Protein AF-A0A9K3Q728-F1 (afdb_monomer)

Sequence (180 aa):
MMTKEEELERLQQELVKANEGDLGQHVKSPKRIFPCGGTIAAVVDDREDVWANADDNSDSTIKGEPPENLLLVRPYHWQPFAGFADINNAAGTDLSESKQGNNSNSNNTNNNTNNTNNKDPYNEQDEQLLWTRDIVDQLHQQYYYHYNNQQCKTTTGGHGSSGNRNRRRTVPEICCRNCA

Solvent-accessible surface area (backbone atoms only — not comparable to full-atom values): 12261 Å² total; per-residue (Å²): 130,84,49,76,64,60,53,50,54,49,50,51,52,50,52,54,49,60,68,62,66,61,62,64,80,71,54,47,56,62,45,82,81,26,75,92,61,46,91,85,50,76,43,79,42,61,60,57,63,35,36,14,53,25,95,78,54,73,84,38,96,47,93,69,43,48,50,92,46,57,45,80,44,81,73,86,77,58,61,85,47,69,95,63,78,72,89,80,51,84,75,74,70,76,82,79,74,70,73,84,73,84,74,90,78,79,84,87,78,94,73,94,69,95,68,82,72,81,68,59,66,80,70,83,81,82,56,62,67,61,55,51,46,56,52,51,54,48,52,52,51,51,52,53,53,53,54,59,55,56,68,66,66,75,76,79,78,80,86,85,81,92,78,92,73,98,67,94,68,86,81,87,85,81,82,83,87,72,91,125

Structure (mmCIF, N/CA/C/O backbone):
data_AF-A0A9K3Q728-F1
#
_entry.id   AF-A0A9K3Q728-F1
#
loop_
_atom_site.group_PDB
_atom_site.id
_atom_site.type_symbol
_atom_site.label_atom_id
_atom_site.label_alt_id
_atom_site.label_comp_id
_atom_site.label_asym_id
_atom_site.label_entity_id
_atom_site.label_seq_id
_atom_site.pdbx_PDB_ins_code
_atom_site.Cartn_x
_atom_site.Cartn_y
_atom_site.Cartn_z
_atom_site.occupancy
_atom_site.B_iso_or_equiv
_atom_site.auth_seq_id
_atom_site.auth_comp_id
_atom_site.auth_asym_id
_atom_site.auth_atom_id
_atom_site.pdbx_PDB_model_num
ATOM 1 N N . MET A 1 1 ? -1.123 -46.668 -24.842 1.00 65.75 1 MET A N 1
ATOM 2 C CA . MET A 1 1 ? -0.716 -45.531 -25.689 1.00 65.75 1 MET A CA 1
ATOM 3 C C . MET A 1 1 ? -1.687 -44.431 -25.332 1.00 65.75 1 MET A C 1
ATOM 5 O O . MET A 1 1 ? -2.874 -44.661 -25.513 1.00 65.75 1 MET A O 1
ATOM 9 N N . MET A 1 2 ? -1.221 -43.366 -24.680 1.00 64.19 2 MET A N 1
ATOM 10 C CA . MET A 1 2 ? -2.098 -42.252 -24.312 1.00 64.19 2 MET A CA 1
ATOM 11 C C . MET A 1 2 ? -2.580 -41.589 -25.603 1.00 64.19 2 MET A C 1
ATOM 13 O O . MET A 1 2 ? -1.816 -41.480 -26.567 1.00 64.19 2 MET A O 1
ATOM 17 N N . THR A 1 3 ? -3.854 -41.235 -25.658 1.00 88.19 3 THR A N 1
ATOM 18 C CA . THR A 1 3 ? -4.404 -40.486 -26.785 1.00 88.19 3 THR A CA 1
ATOM 19 C C . THR A 1 3 ? -3.936 -39.033 -26.703 1.00 88.19 3 THR A C 1
ATOM 21 O O . THR A 1 3 ? -3.628 -38.519 -25.630 1.00 88.19 3 THR A O 1
ATOM 24 N N . LYS A 1 4 ? -3.873 -38.344 -27.847 1.00 83.75 4 LYS A N 1
ATOM 25 C CA . LYS A 1 4 ? -3.474 -36.926 -27.883 1.00 83.75 4 LYS A CA 1
ATOM 26 C C . LYS A 1 4 ? -4.421 -36.024 -27.081 1.00 83.75 4 LYS A C 1
ATOM 28 O O . LYS A 1 4 ? -4.013 -34.954 -26.648 1.00 83.75 4 LYS A O 1
ATOM 33 N N . GLU A 1 5 ? -5.667 -36.454 -26.895 1.00 84.44 5 GLU A N 1
ATOM 34 C CA . GLU A 1 5 ? -6.666 -35.756 -26.081 1.00 84.44 5 GLU A CA 1
ATOM 35 C C . GLU A 1 5 ? -6.362 -35.897 -24.584 1.00 84.44 5 GLU A C 1
ATOM 37 O O . GLU A 1 5 ? -6.379 -34.898 -23.874 1.00 84.44 5 GLU A O 1
ATOM 42 N N . GLU A 1 6 ? -5.954 -37.084 -24.124 1.00 86.56 6 GLU A N 1
ATOM 43 C CA . GLU A 1 6 ? -5.509 -37.303 -22.739 1.00 86.56 6 GLU A CA 1
ATOM 44 C C . GLU A 1 6 ? -4.201 -36.553 -22.417 1.00 86.56 6 GLU A C 1
ATOM 46 O O . GLU A 1 6 ? -4.035 -36.043 -21.309 1.00 86.56 6 GLU A O 1
ATOM 51 N N . GLU A 1 7 ? -3.274 -36.434 -23.379 1.00 85.81 7 GLU A N 1
ATOM 52 C CA . GLU A 1 7 ? -2.077 -35.591 -23.218 1.00 85.81 7 GLU A CA 1
ATOM 53 C C . GLU A 1 7 ? -2.433 -34.103 -23.124 1.00 85.81 7 GLU A C 1
ATOM 55 O O . GLU A 1 7 ? -1.866 -33.392 -22.296 1.00 85.81 7 GLU A O 1
ATOM 60 N N . LEU A 1 8 ? -3.386 -33.629 -23.932 1.00 82.19 8 LEU A N 1
ATOM 61 C CA . LEU A 1 8 ? -3.824 -32.235 -23.903 1.00 82.19 8 LEU A CA 1
ATOM 62 C C . LEU A 1 8 ? -4.548 -31.897 -22.595 1.00 82.19 8 LEU A C 1
ATOM 64 O O . LEU A 1 8 ? -4.282 -30.848 -22.013 1.00 82.19 8 LEU A O 1
ATOM 68 N N . GLU A 1 9 ? -5.412 -32.784 -22.105 1.00 82.56 9 GLU A N 1
ATOM 69 C CA . GLU A 1 9 ? -6.132 -32.595 -20.843 1.00 82.56 9 GLU A CA 1
ATOM 70 C C . GLU A 1 9 ? -5.176 -32.618 -19.642 1.00 82.56 9 GLU A C 1
ATOM 72 O O . GLU A 1 9 ? -5.290 -31.800 -18.727 1.00 82.56 9 GLU A O 1
ATOM 77 N N . ARG A 1 10 ? -4.154 -33.481 -19.678 1.00 79.75 10 ARG A N 1
ATOM 78 C CA . ARG A 1 10 ? -3.093 -33.493 -18.667 1.00 79.75 10 ARG A CA 1
ATOM 79 C C . ARG A 1 10 ? -2.251 -32.218 -18.700 1.00 79.75 10 ARG A C 1
ATOM 81 O O . ARG A 1 10 ? -1.964 -31.668 -17.641 1.00 79.75 10 ARG A O 1
ATOM 88 N N . LEU A 1 11 ? -1.883 -31.730 -19.885 1.00 77.75 11 LEU A N 1
ATOM 89 C CA . LEU A 1 11 ? -1.154 -30.467 -20.034 1.00 77.75 11 LEU A CA 1
ATOM 90 C C . LEU A 1 11 ? -2.000 -29.272 -19.580 1.00 77.75 11 LEU A C 1
ATOM 92 O O . LEU A 1 11 ? -1.474 -28.362 -18.947 1.00 77.75 11 LEU A O 1
ATOM 96 N N . GLN A 1 12 ? -3.310 -29.289 -19.836 1.00 72.06 12 GLN A N 1
ATOM 97 C CA . GLN A 1 12 ? -4.240 -28.282 -19.326 1.00 72.06 12 GLN A CA 1
ATOM 98 C C . GLN A 1 12 ? -4.343 -28.333 -17.794 1.00 72.06 12 GLN A C 1
ATOM 100 O O . GLN A 1 12 ? -4.301 -27.285 -17.155 1.00 72.06 12 GLN A O 1
ATOM 105 N N . GLN A 1 13 ? -4.399 -29.521 -17.185 1.00 67.81 13 GLN A N 1
ATOM 106 C CA . GLN A 1 13 ? -4.385 -29.670 -15.723 1.00 67.81 13 GLN A CA 1
ATOM 107 C C . GLN A 1 13 ? -3.039 -29.282 -15.090 1.00 67.81 13 GLN A C 1
ATOM 109 O O . GLN A 1 13 ? -3.028 -28.709 -14.001 1.00 67.81 13 GLN A O 1
ATOM 114 N N . GLU A 1 14 ? -1.910 -29.558 -15.748 1.00 64.94 14 GLU A N 1
ATOM 115 C CA . GLU A 1 14 ? -0.581 -29.119 -15.300 1.00 64.94 14 GLU A CA 1
ATOM 116 C C . GLU A 1 14 ? -0.413 -27.594 -15.431 1.00 64.94 14 GLU A C 1
ATOM 118 O O . GLU A 1 14 ? 0.133 -26.981 -14.519 1.00 64.94 14 GLU A O 1
ATOM 123 N N . LEU A 1 15 ? -0.957 -26.961 -16.479 1.00 57.25 15 LEU A N 1
ATOM 124 C CA . LEU A 1 15 ? -0.999 -25.497 -16.628 1.00 57.25 15 LEU A CA 1
ATOM 125 C C . LEU A 1 15 ? -1.873 -24.821 -15.562 1.00 57.25 15 LEU A C 1
ATOM 127 O O . LEU A 1 15 ? -1.471 -23.810 -14.992 1.00 57.25 15 LEU A O 1
ATOM 131 N N . VAL A 1 16 ? -3.042 -25.389 -15.251 1.00 55.22 16 VAL A N 1
ATOM 132 C CA . VAL A 1 16 ? -3.906 -24.886 -14.168 1.00 55.22 16 VAL A CA 1
ATOM 133 C C . VAL A 1 16 ? -3.206 -25.024 -12.812 1.00 55.22 16 VAL A C 1
ATOM 135 O O . VAL A 1 16 ? -3.177 -24.066 -12.047 1.00 55.22 16 VAL A O 1
ATOM 138 N N . LYS A 1 17 ? -2.550 -26.161 -12.541 1.00 46.81 17 LYS A N 1
ATOM 139 C CA . LYS A 1 17 ? -1.760 -26.356 -11.312 1.00 46.81 17 LYS A CA 1
ATOM 140 C C . LYS A 1 17 ? -0.528 -25.458 -11.218 1.00 46.81 17 LYS A C 1
ATOM 142 O O . LYS A 1 17 ? -0.181 -25.043 -10.119 1.00 46.81 17 LYS A O 1
ATOM 147 N N . ALA A 1 18 ? 0.140 -25.170 -12.334 1.00 46.91 18 ALA A N 1
ATOM 148 C CA . ALA A 1 18 ? 1.280 -24.256 -12.360 1.00 46.91 18 ALA A CA 1
ATOM 149 C C . ALA A 1 18 ? 0.851 -22.817 -12.027 1.00 46.91 18 ALA A C 1
ATOM 151 O O . ALA A 1 18 ? 1.566 -22.127 -11.309 1.00 46.91 18 ALA A O 1
ATOM 152 N N . ASN A 1 19 ? -0.349 -22.407 -12.451 1.00 46.41 19 ASN A N 1
ATOM 153 C CA . ASN A 1 19 ? -0.925 -21.107 -12.098 1.00 46.41 19 ASN A CA 1
ATOM 154 C C . ASN A 1 19 ? -1.410 -21.026 -10.635 1.00 46.41 19 ASN A C 1
ATOM 156 O O . ASN A 1 19 ? -1.504 -19.935 -10.084 1.00 46.41 19 ASN A O 1
ATOM 160 N N . GLU A 1 20 ? -1.690 -22.160 -9.986 1.00 46.31 20 GLU A N 1
ATOM 161 C CA . GLU A 1 20 ? -2.041 -22.227 -8.556 1.00 46.31 20 GLU A CA 1
ATOM 162 C C . GLU A 1 20 ? -0.813 -22.358 -7.629 1.00 46.31 20 GLU A C 1
ATOM 164 O O . GLU A 1 20 ? -0.941 -22.220 -6.413 1.00 46.31 20 GLU A O 1
ATOM 169 N N . GLY A 1 21 ? 0.376 -22.632 -8.180 1.00 39.62 21 GLY A N 1
ATOM 170 C CA . GLY A 1 21 ? 1.566 -23.022 -7.415 1.00 39.62 21 GLY A CA 1
ATOM 171 C C . GLY A 1 21 ? 2.378 -21.889 -6.781 1.00 39.62 21 GLY A C 1
ATOM 172 O O . GLY A 1 21 ? 3.188 -22.172 -5.902 1.00 39.62 21 GLY A O 1
ATOM 173 N N . ASP A 1 22 ? 2.168 -20.635 -7.188 1.00 45.00 22 ASP A N 1
ATOM 174 C CA . ASP A 1 22 ? 3.033 -19.510 -6.781 1.00 45.00 22 ASP A CA 1
ATOM 175 C C . ASP A 1 22 ? 2.296 -18.398 -6.012 1.00 45.00 22 ASP A C 1
ATOM 177 O O . ASP A 1 22 ? 2.892 -17.589 -5.306 1.00 45.00 22 ASP A O 1
ATOM 181 N N . LEU A 1 23 ? 0.962 -18.411 -6.040 1.00 45.84 23 LEU A N 1
ATOM 182 C CA . LEU A 1 23 ? 0.115 -17.420 -5.365 1.00 45.84 23 LEU A CA 1
ATOM 183 C C . LEU A 1 23 ? 0.041 -17.588 -3.829 1.00 45.84 23 LEU A C 1
ATOM 185 O O . LEU A 1 23 ? -0.749 -16.908 -3.177 1.00 45.84 23 LEU A O 1
ATOM 189 N N . GLY A 1 24 ? 0.833 -18.494 -3.238 1.00 46.34 24 GLY A N 1
ATOM 190 C CA . GLY A 1 24 ? 0.663 -18.932 -1.845 1.00 46.34 24 GLY A CA 1
ATOM 191 C C . GLY A 1 24 ? 1.929 -19.147 -1.006 1.00 46.34 24 GLY A C 1
ATOM 192 O O . GLY A 1 24 ? 1.801 -19.384 0.192 1.00 46.34 24 GLY A O 1
ATOM 193 N N . GLN A 1 25 ? 3.149 -19.072 -1.562 1.00 54.44 25 GLN A N 1
ATOM 194 C CA . GLN A 1 25 ? 4.371 -19.262 -0.750 1.00 54.44 25 GLN A CA 1
ATOM 195 C C . GLN A 1 25 ? 4.844 -17.988 -0.038 1.00 54.44 25 GLN A C 1
ATOM 197 O O . GLN A 1 25 ? 5.423 -18.071 1.048 1.00 54.44 25 GLN A O 1
ATOM 202 N N . HIS A 1 26 ? 4.582 -16.811 -0.610 1.00 67.00 26 HIS A N 1
ATOM 203 C CA . HIS A 1 26 ? 5.070 -15.526 -0.100 1.00 67.00 26 HIS A CA 1
ATOM 204 C C . HIS A 1 26 ? 3.923 -14.577 0.228 1.00 67.00 26 HIS A C 1
ATOM 206 O O . HIS A 1 26 ? 3.824 -13.472 -0.299 1.00 67.00 26 HIS A O 1
ATOM 212 N N . VAL A 1 27 ? 3.049 -15.030 1.121 1.00 81.88 27 VAL A N 1
ATOM 213 C CA . VAL A 1 27 ? 1.884 -14.261 1.539 1.00 81.88 27 VAL A CA 1
ATOM 214 C C . VAL A 1 27 ? 2.198 -13.431 2.785 1.00 81.88 27 VAL A C 1
ATOM 216 O O . VAL A 1 27 ? 2.784 -13.913 3.758 1.00 81.88 27 VAL A O 1
ATOM 219 N N . LYS A 1 28 ? 1.816 -12.158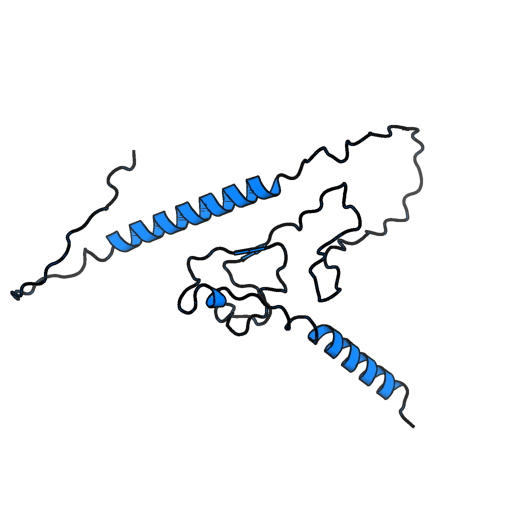 2.750 1.00 86.88 28 LYS A N 1
ATOM 220 C CA . LYS A 1 28 ? 1.885 -11.198 3.848 1.00 86.88 28 LYS A CA 1
ATOM 221 C C . LYS A 1 28 ? 0.552 -11.207 4.596 1.00 86.88 28 LYS A C 1
ATOM 223 O O . LYS A 1 28 ? -0.513 -11.307 3.999 1.00 86.88 28 LYS A O 1
ATOM 228 N N . SER A 1 29 ? 0.615 -11.076 5.919 1.00 87.44 29 SER A N 1
ATOM 229 C CA . SER A 1 29 ? -0.570 -10.998 6.776 1.00 87.44 29 SER A CA 1
ATOM 230 C C . SER A 1 29 ? -0.420 -9.892 7.822 1.00 87.44 29 SER A C 1
ATOM 232 O O . SER A 1 29 ? 0.610 -9.841 8.514 1.00 87.44 29 SER A O 1
ATOM 234 N N . PRO A 1 30 ? -1.457 -9.057 8.043 1.00 87.12 30 PRO A N 1
ATOM 235 C CA . PRO A 1 30 ? -1.469 -8.103 9.146 1.00 87.12 30 PRO A CA 1
ATOM 236 C C . PRO A 1 30 ? -1.372 -8.782 10.518 1.00 87.12 30 PRO A C 1
ATOM 238 O O . PRO A 1 30 ? -0.799 -8.203 11.444 1.00 87.12 30 PRO A O 1
ATOM 241 N N . LYS A 1 31 ? -1.868 -10.020 10.673 1.00 86.31 31 LYS A N 1
ATOM 242 C CA . LYS A 1 31 ? -1.831 -10.753 11.951 1.00 86.31 31 LYS A CA 1
ATOM 243 C C . LYS A 1 31 ? -0.419 -11.116 12.380 1.00 86.31 31 LYS A C 1
ATOM 245 O O . LYS A 1 31 ? -0.189 -11.346 13.567 1.00 86.31 31 LYS A O 1
ATOM 250 N N . ARG A 1 32 ? 0.552 -11.105 11.459 1.00 88.06 32 ARG A N 1
ATOM 251 C CA . ARG A 1 32 ? 1.964 -11.274 11.816 1.00 88.06 32 ARG A CA 1
ATOM 252 C C . ARG A 1 32 ? 2.454 -10.175 12.764 1.00 88.06 32 ARG A C 1
ATOM 254 O O . ARG A 1 32 ? 3.300 -10.453 13.611 1.00 88.06 32 ARG A O 1
ATOM 261 N N . ILE A 1 33 ? 1.917 -8.960 12.630 1.00 88.75 33 ILE A N 1
ATOM 262 C CA . ILE A 1 33 ? 2.236 -7.793 13.468 1.00 88.75 33 ILE A CA 1
ATOM 263 C C . ILE A 1 33 ? 1.137 -7.561 14.516 1.00 88.75 33 ILE A C 1
ATOM 265 O O . ILE A 1 33 ? 1.431 -7.231 15.664 1.00 88.75 33 ILE A O 1
ATOM 269 N N . PHE A 1 34 ? -0.126 -7.789 14.145 1.00 88.88 34 PHE A N 1
ATOM 270 C CA . PHE A 1 34 ? -1.308 -7.556 14.974 1.00 88.88 34 PHE A CA 1
ATOM 271 C C . PHE A 1 34 ? -2.142 -8.840 15.164 1.00 88.88 34 PHE A C 1
ATOM 273 O O . PHE A 1 34 ? -3.249 -8.929 14.629 1.00 88.88 34 PHE A O 1
ATOM 280 N N . PRO A 1 35 ? -1.683 -9.830 15.958 1.00 85.56 35 PRO A N 1
ATOM 281 C CA . PRO A 1 35 ? -2.312 -11.158 16.035 1.00 85.56 35 PRO A CA 1
ATOM 282 C C . PRO A 1 35 ? -3.797 -11.154 16.418 1.00 85.56 35 PRO A C 1
ATOM 284 O O . PRO A 1 35 ? -4.576 -11.966 15.932 1.00 85.56 35 PRO A O 1
ATOM 287 N N . CYS A 1 36 ? -4.205 -10.216 17.272 1.00 82.88 36 CYS A N 1
ATOM 288 C CA . CYS A 1 36 ? -5.591 -10.074 17.734 1.00 82.88 36 CYS A CA 1
ATOM 289 C C . CYS A 1 36 ? -6.273 -8.811 17.184 1.00 82.88 36 CYS A C 1
ATOM 291 O O . CYS A 1 36 ? -7.352 -8.451 17.643 1.00 82.88 36 CYS A O 1
ATOM 293 N N . GLY A 1 37 ? -5.624 -8.105 16.257 1.00 79.38 37 GLY A N 1
ATOM 294 C CA . GLY A 1 37 ? -6.065 -6.812 15.743 1.00 79.38 37 GLY A CA 1
ATOM 295 C C . GLY A 1 37 ? -5.943 -6.746 14.226 1.00 79.38 37 GLY A C 1
ATOM 296 O O . GLY A 1 37 ? -6.127 -7.755 13.545 1.00 79.38 37 GLY A O 1
ATOM 297 N N . GLY A 1 38 ? -5.642 -5.551 13.721 1.00 78.44 38 GLY A N 1
ATOM 298 C CA . GLY A 1 38 ? -5.460 -5.279 12.291 1.00 78.44 38 GLY A CA 1
ATOM 299 C C . GLY A 1 38 ? -6.507 -4.335 11.703 1.00 78.44 38 GLY A C 1
ATOM 300 O O . GLY A 1 38 ? -6.204 -3.639 10.747 1.00 78.44 38 GLY A O 1
ATOM 301 N N . THR A 1 39 ? -7.674 -4.199 12.339 1.00 80.31 39 THR A N 1
ATOM 302 C CA . THR A 1 39 ? -8.786 -3.354 11.858 1.00 80.31 39 THR A CA 1
ATOM 303 C C . THR A 1 39 ? -8.443 -1.863 11.764 1.00 80.31 39 THR A C 1
ATOM 305 O O . THR A 1 39 ? -9.088 -1.124 11.035 1.00 80.31 39 THR A O 1
ATOM 308 N N . ILE A 1 40 ? -7.433 -1.406 12.512 1.00 87.50 40 ILE A N 1
ATOM 309 C CA . ILE A 1 40 ? -6.960 -0.009 12.491 1.00 87.50 40 ILE A CA 1
ATOM 310 C C . ILE A 1 40 ? -5.669 0.171 11.687 1.00 87.50 40 ILE A C 1
ATOM 312 O O . ILE A 1 40 ? -5.167 1.286 11.575 1.00 87.50 40 ILE A O 1
ATOM 316 N N . ALA A 1 41 ? -5.077 -0.925 11.214 1.00 91.00 41 ALA A N 1
ATOM 317 C CA . ALA A 1 41 ? -3.878 -0.860 10.398 1.00 91.00 41 ALA A CA 1
ATOM 318 C C . ALA A 1 41 ? -4.294 -0.510 8.973 1.00 91.00 41 ALA A C 1
ATOM 320 O O . ALA A 1 41 ? -5.254 -1.086 8.480 1.00 91.00 41 ALA A O 1
ATOM 321 N N . ALA A 1 42 ? -3.557 0.387 8.326 1.00 93.50 42 ALA A N 1
ATOM 322 C CA . ALA A 1 42 ? -3.601 0.575 6.884 1.00 93.50 42 ALA A CA 1
ATOM 323 C C . ALA A 1 42 ? -2.317 -0.014 6.294 1.00 93.50 42 ALA A C 1
ATOM 325 O O . ALA A 1 42 ? -1.230 0.188 6.843 1.00 93.50 42 ALA A O 1
ATOM 326 N N . VAL A 1 43 ? -2.448 -0.754 5.202 1.00 93.69 43 VAL A N 1
ATOM 327 C CA . VAL A 1 43 ? -1.340 -1.358 4.464 1.00 93.69 43 VAL A CA 1
ATOM 328 C C . VAL A 1 43 ? -1.176 -0.591 3.161 1.00 93.69 43 VAL A C 1
ATOM 330 O O . VAL A 1 43 ? -2.161 -0.298 2.500 1.00 93.69 43 VAL A O 1
ATOM 333 N N . VAL A 1 44 ? 0.057 -0.257 2.790 1.00 96.88 44 VAL A N 1
ATOM 334 C CA . VAL A 1 44 ? 0.374 0.376 1.505 1.00 96.88 44 VAL A CA 1
ATOM 335 C C . VAL A 1 44 ? 1.373 -0.527 0.803 1.00 96.88 44 VAL A C 1
ATOM 337 O O . VAL A 1 44 ? 2.462 -0.750 1.330 1.00 96.88 44 VAL A O 1
ATOM 340 N N . ASP A 1 45 ? 0.989 -1.076 -0.341 1.00 95.31 45 ASP A N 1
ATOM 341 C CA . ASP A 1 45 ? 1.788 -2.053 -1.084 1.00 95.31 45 ASP A CA 1
ATOM 342 C C . ASP A 1 45 ? 1.429 -1.959 -2.570 1.00 95.31 45 ASP A C 1
ATOM 344 O O . ASP A 1 45 ? 0.312 -1.572 -2.912 1.00 95.31 45 ASP A O 1
ATOM 34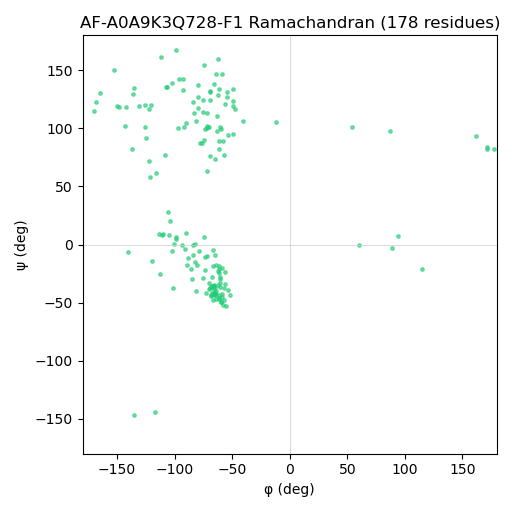8 N N . ASP A 1 46 ? 2.366 -2.262 -3.458 1.00 93.06 46 ASP A N 1
ATOM 349 C CA . ASP A 1 46 ? 2.155 -2.236 -4.908 1.00 93.06 46 ASP A CA 1
ATOM 350 C C . ASP A 1 46 ? 1.691 -3.585 -5.471 1.00 93.06 46 ASP A C 1
ATOM 352 O O . ASP A 1 46 ? 1.363 -3.698 -6.654 1.00 93.06 46 ASP A O 1
ATOM 356 N N . ARG A 1 47 ? 1.625 -4.603 -4.608 1.00 89.31 47 ARG A N 1
ATOM 357 C CA . ARG A 1 47 ? 1.251 -5.971 -4.950 1.00 89.31 47 ARG A CA 1
ATOM 358 C C . ARG A 1 47 ? 0.027 -6.431 -4.177 1.00 89.31 47 ARG A C 1
ATOM 360 O O . ARG A 1 47 ? 0.043 -6.512 -2.955 1.00 89.31 47 ARG A O 1
ATOM 367 N N . GLU A 1 48 ? -1.026 -6.781 -4.900 1.00 87.81 48 GLU A N 1
ATOM 368 C CA . GLU A 1 48 ? -2.270 -7.308 -4.329 1.00 87.81 48 GLU A CA 1
ATOM 369 C C . GLU A 1 48 ? -2.173 -8.806 -4.005 1.00 87.81 48 GLU A C 1
ATOM 371 O O . GLU A 1 48 ? -2.624 -9.266 -2.954 1.00 87.81 48 GLU A O 1
ATOM 376 N N . ASP A 1 49 ? -1.518 -9.560 -4.888 1.00 84.12 49 ASP A N 1
ATOM 377 C CA . ASP A 1 49 ? -1.379 -11.018 -4.848 1.00 84.12 49 ASP A CA 1
ATOM 378 C C . ASP A 1 49 ? -0.740 -11.520 -3.546 1.00 84.12 49 ASP A C 1
ATOM 380 O O . ASP A 1 49 ? -1.169 -12.527 -2.980 1.00 84.12 49 ASP A O 1
ATOM 384 N N . VAL A 1 50 ? 0.235 -10.774 -3.022 1.00 86.31 50 VAL A N 1
ATOM 385 C CA . VAL A 1 50 ? 0.917 -11.106 -1.764 1.00 86.31 50 VAL A CA 1
ATOM 386 C C . VAL A 1 50 ? 0.060 -10.856 -0.523 1.00 86.31 50 VAL A C 1
ATOM 388 O O . VAL A 1 50 ? 0.457 -11.285 0.552 1.00 86.31 50 VAL A O 1
ATOM 391 N N . TRP A 1 51 ? -1.093 -10.191 -0.627 1.00 87.06 51 TRP A N 1
ATOM 392 C CA . TRP A 1 51 ? -2.011 -9.955 0.499 1.00 87.06 51 TRP A CA 1
ATOM 393 C C . TRP A 1 51 ? -3.343 -10.704 0.358 1.00 87.06 51 TRP A C 1
ATOM 395 O O . TRP A 1 51 ? -3.974 -11.017 1.364 1.00 87.06 51 TRP A O 1
ATOM 405 N N . ALA A 1 52 ? -3.760 -11.025 -0.868 1.00 84.50 52 ALA A N 1
ATOM 406 C CA . ALA A 1 52 ? -5.041 -11.660 -1.176 1.00 84.50 52 ALA A CA 1
ATOM 407 C C . ALA A 1 52 ? -5.229 -13.064 -0.578 1.00 84.50 52 ALA A C 1
ATOM 409 O O . ALA A 1 52 ? -6.330 -13.432 -0.167 1.00 84.50 52 ALA A O 1
ATOM 410 N N . ASN A 1 53 ? -4.154 -13.849 -0.500 1.00 76.12 53 ASN A N 1
ATOM 411 C CA . ASN A 1 53 ? -4.236 -15.278 -0.186 1.00 76.12 53 ASN A CA 1
ATOM 412 C C . ASN A 1 53 ? -3.820 -15.632 1.246 1.00 76.12 53 ASN A C 1
ATOM 414 O O . ASN A 1 53 ? -3.450 -16.777 1.502 1.00 76.12 53 ASN A O 1
ATOM 418 N N . ALA A 1 54 ? -3.820 -14.674 2.181 1.00 76.88 54 ALA A N 1
ATOM 419 C CA . ALA A 1 54 ? -3.414 -14.984 3.551 1.00 76.88 54 ALA A CA 1
ATOM 420 C C . ALA A 1 54 ? -4.468 -15.878 4.211 1.00 76.88 54 ALA A C 1
ATOM 422 O O . ALA A 1 54 ? -5.656 -15.565 4.166 1.00 76.88 54 ALA A O 1
ATOM 423 N N . ASP A 1 55 ? -4.043 -16.980 4.838 1.00 74.56 55 ASP A N 1
ATOM 424 C CA . ASP A 1 55 ? -4.949 -17.952 5.481 1.00 74.56 55 ASP A CA 1
ATOM 425 C C . ASP A 1 55 ? -5.865 -17.310 6.540 1.00 74.56 55 ASP A C 1
ATOM 427 O O . ASP A 1 55 ? -6.924 -17.834 6.883 1.00 74.56 55 ASP A O 1
ATOM 431 N N . ASP A 1 56 ? -5.438 -16.174 7.083 1.00 72.31 56 ASP A N 1
ATOM 432 C CA . ASP A 1 56 ? -6.108 -15.399 8.116 1.00 72.31 56 ASP A CA 1
ATOM 433 C C . ASP A 1 56 ? -6.786 -14.126 7.592 1.00 72.31 56 ASP A C 1
ATOM 435 O O . ASP A 1 56 ? -7.318 -13.348 8.399 1.00 72.31 56 ASP A O 1
ATOM 439 N N . ASN A 1 57 ? -6.836 -13.951 6.267 1.00 68.44 57 ASN A N 1
ATOM 440 C CA . ASN A 1 57 ? -7.641 -12.945 5.582 1.00 68.44 57 ASN A CA 1
ATOM 441 C C . ASN A 1 57 ? -9.128 -13.334 5.658 1.00 68.44 57 ASN A C 1
ATOM 443 O O . ASN A 1 57 ? -9.784 -13.688 4.688 1.00 68.44 57 ASN A O 1
ATOM 447 N N . SER A 1 58 ? -9.626 -13.367 6.890 1.00 55.81 58 SER A N 1
ATOM 448 C CA . SER A 1 58 ? -10.953 -13.848 7.280 1.00 55.81 58 SER A CA 1
ATOM 449 C C . SER A 1 58 ? -12.047 -12.789 7.129 1.00 55.81 58 SER A C 1
ATOM 451 O O . SER A 1 58 ? -13.224 -13.123 7.249 1.00 55.81 58 SER A O 1
ATOM 453 N N . ASP A 1 59 ? -11.659 -11.538 6.860 1.00 55.94 59 ASP A N 1
ATOM 454 C CA . ASP A 1 59 ? -12.578 -10.421 6.626 1.00 55.94 59 ASP A CA 1
ATOM 455 C C . ASP A 1 59 ? -13.034 -10.336 5.156 1.00 55.94 59 ASP A C 1
ATOM 457 O O . ASP A 1 59 ? -14.108 -9.794 4.890 1.00 55.94 59 ASP A O 1
ATOM 461 N N . SER A 1 60 ? -12.300 -10.918 4.194 1.00 54.47 60 SER A N 1
ATOM 462 C CA . SER A 1 60 ? -12.777 -10.995 2.812 1.00 54.47 60 SER A CA 1
ATOM 463 C C . SER A 1 60 ? -13.787 -12.140 2.670 1.00 54.47 60 SER A C 1
ATOM 465 O O . SER A 1 60 ? -13.505 -13.322 2.852 1.00 54.47 60 SER A O 1
ATOM 467 N N . THR A 1 61 ? -15.026 -11.791 2.319 1.00 54.53 61 THR A N 1
ATOM 468 C CA . THR A 1 61 ? -16.095 -12.766 2.019 1.00 54.53 61 THR A CA 1
ATOM 469 C C . THR A 1 61 ? -15.817 -13.588 0.751 1.00 54.53 61 THR A C 1
ATOM 471 O O . THR A 1 61 ? -16.571 -14.512 0.437 1.00 54.53 61 THR A O 1
ATOM 474 N N . ILE A 1 62 ? -14.735 -13.278 0.031 1.00 63.00 62 ILE A N 1
ATOM 475 C CA . ILE A 1 62 ? -14.347 -13.855 -1.252 1.00 63.00 62 ILE A CA 1
ATOM 476 C C . ILE A 1 62 ? -12.876 -14.278 -1.165 1.00 63.00 62 ILE A C 1
ATOM 478 O O . ILE A 1 62 ? -11.985 -13.461 -0.947 1.00 63.00 62 ILE A O 1
ATOM 482 N N . LYS A 1 63 ? -12.622 -15.578 -1.342 1.00 68.38 63 LYS A N 1
ATOM 483 C CA . LYS A 1 63 ? -11.266 -16.137 -1.393 1.00 68.38 63 LYS A CA 1
ATOM 484 C C . LYS A 1 63 ? -10.506 -15.537 -2.581 1.00 68.38 63 LYS A C 1
ATOM 486 O O . LYS A 1 63 ? -10.996 -15.630 -3.703 1.00 68.38 63 LYS A O 1
ATOM 491 N N . GLY A 1 64 ? -9.307 -15.012 -2.333 1.00 72.25 64 GLY A N 1
ATOM 492 C CA . GLY A 1 64 ? -8.460 -14.400 -3.361 1.00 72.25 64 GLY A CA 1
ATOM 493 C C . GLY A 1 64 ? -8.615 -12.884 -3.503 1.00 72.25 64 GLY A C 1
ATOM 494 O O . GLY A 1 64 ? -8.011 -12.325 -4.409 1.00 72.25 64 GLY A O 1
ATOM 495 N N . GLU A 1 65 ? -9.371 -12.223 -2.621 1.00 78.44 65 GLU A N 1
ATOM 496 C CA . GLU A 1 65 ? -9.405 -10.757 -2.517 1.00 78.44 65 GLU A CA 1
ATOM 497 C C . GLU A 1 65 ? -8.447 -10.261 -1.414 1.00 78.44 65 GLU A C 1
ATOM 499 O O . GLU A 1 65 ? -8.359 -10.895 -0.352 1.00 78.44 65 GLU A O 1
ATOM 504 N N . PRO A 1 66 ? -7.751 -9.125 -1.610 1.00 83.31 66 PRO A N 1
ATOM 505 C CA . PRO A 1 66 ? -6.923 -8.484 -0.589 1.00 83.31 66 PRO A CA 1
ATOM 506 C C . PRO A 1 66 ? -7.756 -8.033 0.620 1.00 83.31 66 PRO A C 1
ATOM 508 O O . PRO A 1 66 ? -8.975 -7.876 0.528 1.00 83.31 66 PRO A O 1
ATOM 511 N N . PRO A 1 67 ? -7.122 -7.810 1.784 1.00 85.50 67 PRO A N 1
ATOM 512 C CA . PRO A 1 67 ? -7.824 -7.255 2.931 1.00 85.50 67 PRO A CA 1
ATOM 513 C C . PRO A 1 67 ? -8.308 -5.827 2.626 1.00 85.50 67 PRO A C 1
ATOM 515 O O . PRO A 1 67 ? -7.616 -5.058 1.959 1.00 85.50 67 PRO A O 1
ATOM 518 N N . GLU A 1 68 ? -9.460 -5.431 3.180 1.00 86.25 68 GLU A N 1
ATOM 519 C CA . GLU A 1 68 ? -10.066 -4.101 2.949 1.00 86.25 68 GLU A CA 1
ATOM 520 C C . GLU A 1 68 ? -9.159 -2.927 3.350 1.00 86.25 68 GLU A C 1
ATOM 522 O O . GLU A 1 68 ? -9.352 -1.793 2.915 1.00 86.25 68 GLU A O 1
ATOM 527 N N . ASN A 1 69 ? -8.172 -3.186 4.205 1.00 89.88 69 ASN A N 1
ATOM 528 C CA . ASN A 1 69 ? -7.222 -2.190 4.668 1.00 89.88 69 ASN A CA 1
ATOM 529 C C . ASN A 1 69 ? -5.958 -2.073 3.798 1.00 89.88 69 ASN A C 1
ATOM 531 O O . ASN A 1 69 ? -5.019 -1.382 4.206 1.00 89.88 69 ASN A O 1
ATOM 535 N N . LEU A 1 70 ? -5.922 -2.717 2.625 1.00 92.25 70 LEU A N 1
ATOM 536 C CA . LEU A 1 70 ? -4.879 -2.530 1.621 1.00 92.25 70 LEU A CA 1
ATOM 537 C C . LEU A 1 70 ? -5.176 -1.317 0.728 1.00 92.25 70 LEU A C 1
ATOM 539 O O . LEU A 1 70 ? -6.178 -1.260 0.022 1.00 92.25 70 LEU A O 1
ATOM 543 N N . LEU A 1 71 ? -4.241 -0.374 0.703 1.00 95.19 71 LEU A N 1
ATOM 544 C CA . LEU A 1 71 ? -4.142 0.686 -0.287 1.00 95.19 71 LEU A CA 1
ATOM 545 C C . LEU A 1 71 ? -3.131 0.263 -1.357 1.00 95.19 71 LEU A C 1
ATOM 547 O O . LEU A 1 71 ? -1.919 0.376 -1.154 1.00 95.19 71 LEU A O 1
ATOM 551 N N . LEU A 1 72 ? -3.641 -0.210 -2.495 1.00 94.31 72 LEU A N 1
ATOM 552 C CA . LEU A 1 72 ? -2.816 -0.581 -3.641 1.00 94.31 72 LEU A CA 1
ATOM 553 C C . LEU A 1 72 ? -2.199 0.671 -4.282 1.00 94.31 72 LEU A C 1
ATOM 555 O O . LEU A 1 72 ? -2.914 1.602 -4.664 1.00 94.31 72 LEU A O 1
ATOM 559 N N . VAL A 1 73 ? -0.874 0.699 -4.411 1.00 95.88 73 VAL A N 1
ATOM 560 C CA . VAL A 1 73 ? -0.141 1.792 -5.069 1.00 95.88 73 VAL A CA 1
ATOM 561 C C . VAL A 1 73 ? 0.486 1.336 -6.379 1.00 95.88 73 VAL A C 1
ATOM 563 O O . VAL A 1 73 ? 0.659 0.150 -6.634 1.00 95.88 73 VAL A O 1
ATOM 566 N N . ARG A 1 74 ? 0.834 2.289 -7.243 1.00 92.88 74 ARG A N 1
ATOM 567 C CA . ARG A 1 74 ? 1.552 1.973 -8.479 1.00 92.88 74 ARG A CA 1
ATOM 568 C C . ARG A 1 74 ? 2.986 1.523 -8.149 1.00 92.88 74 ARG A C 1
ATOM 570 O O . ARG A 1 74 ? 3.663 2.257 -7.424 1.00 92.88 74 ARG A O 1
ATOM 577 N N . PRO A 1 75 ? 3.476 0.411 -8.729 1.00 92.44 75 PRO A N 1
ATOM 578 C CA . PRO A 1 75 ? 4.876 0.018 -8.621 1.00 92.44 75 PRO A CA 1
ATOM 579 C C . PRO A 1 75 ? 5.805 1.143 -9.076 1.00 92.44 75 PRO A C 1
ATOM 581 O O . PRO A 1 75 ? 5.667 1.685 -10.183 1.00 92.44 75 PRO A O 1
ATOM 584 N N . TYR A 1 76 ? 6.752 1.507 -8.219 1.00 92.19 76 TYR A N 1
ATOM 585 C CA . TYR A 1 76 ? 7.674 2.596 -8.501 1.00 92.19 76 TYR A CA 1
ATOM 586 C C . TYR A 1 76 ? 8.736 2.166 -9.514 1.00 92.19 76 TYR A C 1
ATOM 588 O O . TYR A 1 76 ? 9.460 1.198 -9.296 1.00 92.19 76 TYR A O 1
ATOM 596 N N . HIS A 1 77 ? 8.851 2.917 -10.608 1.00 88.69 77 HIS A N 1
ATOM 597 C CA . HIS A 1 77 ? 9.815 2.650 -11.671 1.00 88.69 77 HIS A CA 1
ATOM 598 C C . HIS A 1 77 ? 10.654 3.891 -11.935 1.00 88.69 77 HIS A C 1
ATOM 600 O O . HIS A 1 77 ? 10.232 4.821 -12.625 1.00 88.69 77 HIS A O 1
ATOM 606 N N . TRP A 1 78 ? 11.869 3.884 -11.399 1.00 90.25 78 TRP A N 1
ATOM 607 C CA . TRP A 1 78 ? 12.821 4.955 -11.640 1.00 90.25 78 TRP A CA 1
ATOM 608 C C . TRP A 1 78 ? 13.488 4.771 -13.007 1.00 90.25 78 TRP A C 1
ATOM 610 O O . TRP A 1 78 ? 14.038 3.708 -13.299 1.00 90.25 78 TRP A O 1
ATOM 620 N N . GLN A 1 79 ? 13.460 5.805 -13.854 1.00 88.38 79 GLN A N 1
ATOM 621 C CA . GLN A 1 79 ? 13.916 5.724 -15.250 1.00 88.38 79 GLN A CA 1
ATOM 622 C C . GLN A 1 79 ? 15.352 5.175 -15.422 1.00 88.38 79 GLN A C 1
ATOM 624 O O . GLN A 1 79 ? 15.563 4.384 -16.345 1.00 88.38 79 GLN A O 1
ATOM 629 N N . PRO A 1 80 ? 16.342 5.512 -14.569 1.00 89.69 80 PRO A N 1
ATOM 630 C CA . PRO A 1 80 ? 17.684 4.927 -14.637 1.00 89.69 80 PRO A CA 1
ATOM 631 C C . PRO A 1 80 ? 17.743 3.406 -14.432 1.00 89.69 80 PRO A C 1
ATOM 633 O O . PRO A 1 80 ? 18.725 2.791 -14.839 1.00 89.69 80 PRO A O 1
ATOM 636 N N . PHE A 1 81 ? 16.708 2.796 -13.849 1.00 88.69 81 PHE A N 1
ATOM 637 C CA . PHE A 1 81 ? 16.557 1.344 -13.708 1.00 88.69 81 PHE A CA 1
ATOM 638 C C . PHE A 1 81 ? 15.510 0.767 -14.671 1.00 88.69 81 PHE A C 1
ATOM 640 O O . PHE A 1 81 ? 14.905 -0.264 -14.390 1.00 88.69 81 PHE A O 1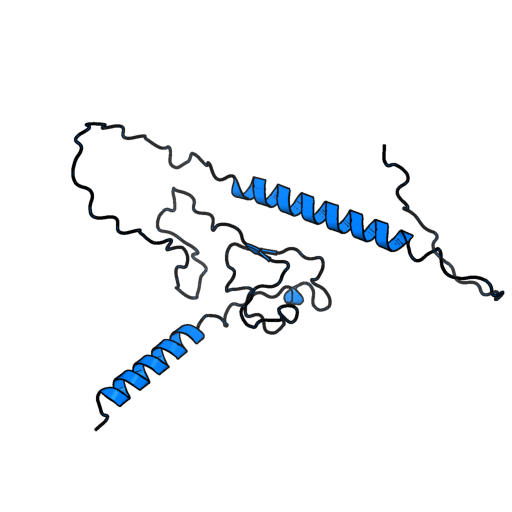
ATOM 647 N N . ALA A 1 82 ? 15.286 1.396 -15.827 1.00 84.38 82 ALA A N 1
ATOM 648 C CA . ALA A 1 82 ? 14.410 0.831 -16.849 1.00 84.38 82 ALA A CA 1
ATOM 649 C C . ALA A 1 82 ? 14.836 -0.604 -17.227 1.00 84.38 82 ALA A C 1
ATOM 651 O O . ALA A 1 82 ? 16.007 -0.864 -17.505 1.00 84.38 82 ALA A O 1
ATOM 652 N N . GLY A 1 83 ? 13.870 -1.526 -17.243 1.00 82.81 83 GLY A N 1
ATOM 653 C CA . GLY A 1 83 ? 14.105 -2.958 -17.468 1.00 82.81 83 GLY A CA 1
ATOM 654 C C . GLY A 1 83 ? 14.391 -3.763 -16.197 1.00 82.81 83 GLY A C 1
ATOM 655 O O . GLY A 1 83 ? 14.526 -4.981 -16.278 1.00 82.81 83 GLY A O 1
ATOM 656 N N . PHE A 1 84 ? 14.456 -3.109 -15.036 1.00 84.38 84 PHE A N 1
ATOM 657 C CA . PHE A 1 84 ? 14.391 -3.762 -13.734 1.00 84.38 84 PHE A CA 1
ATOM 658 C C . PHE A 1 84 ? 12.991 -3.572 -13.139 1.00 84.38 84 PHE A C 1
ATOM 660 O O . PHE A 1 84 ? 12.421 -2.485 -13.221 1.00 84.38 84 PHE A O 1
ATOM 667 N N . ALA A 1 85 ? 12.474 -4.635 -12.527 1.00 83.81 85 ALA A N 1
ATOM 668 C CA . ALA A 1 85 ? 11.232 -4.654 -11.757 1.00 83.81 85 ALA A CA 1
ATOM 669 C C . ALA A 1 85 ? 11.556 -5.003 -10.285 1.00 83.81 85 ALA A C 1
ATOM 671 O O . ALA A 1 85 ? 12.606 -4.617 -9.764 1.00 83.81 85 ALA A O 1
ATOM 672 N N . ASP A 1 86 ? 10.690 -5.755 -9.605 1.00 83.44 86 ASP A N 1
ATOM 673 C CA . ASP A 1 86 ? 10.930 -6.231 -8.239 1.00 83.44 86 ASP A CA 1
ATOM 674 C C . ASP A 1 86 ? 11.999 -7.342 -8.205 1.00 83.44 86 ASP A C 1
ATOM 676 O O . ASP A 1 86 ? 11.727 -8.515 -8.465 1.00 83.44 86 ASP A O 1
ATOM 680 N N . ILE A 1 87 ? 13.232 -6.976 -7.839 1.00 87.25 87 ILE A N 1
ATOM 681 C CA . ILE A 1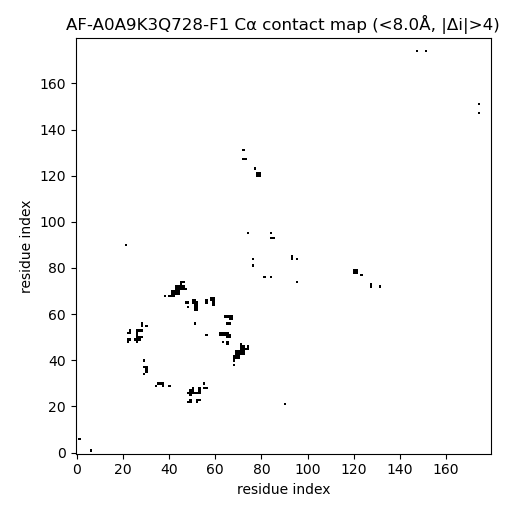 87 ? 14.361 -7.914 -7.702 1.00 87.25 87 ILE A CA 1
ATOM 682 C C . ILE A 1 87 ? 14.165 -8.959 -6.594 1.00 87.25 87 ILE A C 1
ATOM 684 O O . ILE A 1 87 ? 14.880 -9.960 -6.571 1.00 87.25 87 ILE A O 1
ATOM 688 N N . ASN A 1 88 ? 13.236 -8.722 -5.663 1.00 83.25 88 ASN A N 1
ATOM 689 C CA . ASN A 1 88 ? 12.932 -9.631 -4.562 1.00 83.25 88 ASN A CA 1
ATOM 690 C C . ASN A 1 88 ? 11.695 -10.487 -4.849 1.00 83.25 88 ASN A C 1
ATOM 692 O O . ASN A 1 88 ? 11.281 -11.267 -3.985 1.00 83.25 88 ASN A O 1
ATOM 696 N N . ASN A 1 89 ? 11.117 -10.384 -6.049 1.00 79.81 89 ASN A N 1
ATOM 697 C CA . ASN A 1 89 ? 10.015 -11.236 -6.445 1.00 79.81 89 ASN A CA 1
ATOM 698 C C . ASN A 1 89 ? 10.516 -12.654 -6.755 1.00 79.81 89 ASN A C 1
ATOM 700 O O . ASN A 1 89 ? 10.863 -12.984 -7.889 1.00 79.81 89 ASN A O 1
ATOM 704 N N . ALA A 1 90 ? 10.540 -13.510 -5.732 1.00 61.88 90 ALA A N 1
ATOM 705 C CA . ALA A 1 90 ? 10.952 -14.909 -5.852 1.00 61.88 90 ALA A CA 1
ATOM 706 C C . ALA A 1 90 ? 10.067 -15.731 -6.812 1.00 61.88 90 ALA A C 1
ATOM 708 O O . ALA A 1 90 ? 10.532 -16.742 -7.334 1.00 61.88 90 ALA A O 1
ATOM 709 N N . ALA A 1 91 ? 8.840 -15.265 -7.083 1.00 56.81 91 ALA A N 1
ATOM 710 C CA . ALA A 1 91 ? 7.878 -15.888 -7.992 1.00 56.81 91 ALA A CA 1
ATOM 711 C C . ALA A 1 91 ? 8.261 -15.760 -9.483 1.00 56.81 91 ALA A C 1
ATOM 713 O O . ALA A 1 91 ? 7.607 -16.326 -10.354 1.00 56.81 91 ALA A O 1
ATOM 714 N N . GLY A 1 92 ? 9.280 -14.956 -9.830 1.00 50.97 92 GLY A N 1
ATOM 715 C CA . GLY A 1 92 ? 9.751 -14.778 -11.216 1.00 50.97 92 GLY A CA 1
ATOM 716 C C . GLY A 1 92 ? 8.713 -14.224 -12.206 1.00 50.97 92 GLY A C 1
ATOM 717 O O . GLY A 1 92 ? 9.028 -14.031 -13.379 1.00 50.97 92 GLY A O 1
ATOM 718 N N . THR A 1 93 ? 7.489 -13.961 -11.747 1.00 54.38 93 THR A N 1
ATOM 719 C CA . THR A 1 93 ? 6.372 -13.488 -12.554 1.00 54.38 93 THR A CA 1
ATOM 720 C C . THR A 1 93 ? 6.389 -11.970 -12.517 1.00 54.38 93 THR A C 1
ATOM 722 O O . THR A 1 93 ? 6.008 -11.353 -11.522 1.00 54.38 93 THR A O 1
ATOM 725 N N . ASP A 1 94 ? 6.899 -11.366 -13.584 1.00 52.94 94 ASP A N 1
ATOM 726 C CA . ASP A 1 94 ? 6.892 -9.921 -13.752 1.00 52.94 94 ASP A CA 1
ATOM 727 C C . ASP A 1 94 ? 5.454 -9.438 -14.006 1.00 52.94 94 ASP A C 1
ATOM 729 O O . ASP A 1 94 ? 4.911 -9.576 -15.100 1.00 52.94 94 ASP A O 1
ATOM 733 N N . LEU A 1 95 ? 4.808 -8.901 -12.970 1.00 54.53 95 LEU A N 1
ATOM 734 C CA . LEU A 1 95 ? 3.474 -8.299 -13.073 1.00 54.53 95 LEU A CA 1
ATOM 735 C C . LEU A 1 95 ? 3.530 -6.850 -13.592 1.00 54.53 95 LEU A C 1
ATOM 737 O O . LEU A 1 95 ? 2.486 -6.213 -13.735 1.00 54.53 95 LEU A O 1
ATOM 741 N N . SER A 1 96 ? 4.725 -6.315 -13.888 1.00 55.22 96 SER A N 1
ATOM 742 C CA . SER A 1 96 ? 4.893 -4.953 -14.409 1.00 55.22 96 SER A CA 1
ATOM 743 C C . SER A 1 96 ? 4.587 -4.822 -15.906 1.00 55.22 96 SER A C 1
ATOM 745 O O . SER A 1 96 ? 4.526 -3.699 -16.419 1.00 55.22 96 SER A O 1
ATOM 747 N N . GLU A 1 97 ? 4.311 -5.928 -16.612 1.00 49.25 97 GLU A N 1
ATOM 748 C CA . GLU A 1 97 ? 3.880 -5.909 -18.013 1.00 49.25 97 GLU A CA 1
ATOM 749 C C . GLU A 1 97 ? 2.460 -5.329 -18.169 1.00 49.25 97 GLU A C 1
ATOM 751 O O . GLU A 1 97 ? 1.467 -6.004 -18.453 1.00 49.25 97 GLU A O 1
ATOM 756 N N . SER A 1 98 ? 2.356 -4.004 -18.069 1.00 44.03 98 SER A N 1
ATOM 757 C CA . SER A 1 98 ? 1.286 -3.275 -18.732 1.00 44.03 98 SER A CA 1
ATOM 758 C C . SER A 1 98 ? 1.462 -3.468 -20.239 1.00 44.03 98 SER A C 1
ATOM 760 O O . SER A 1 98 ? 2.434 -3.015 -20.838 1.00 44.03 98 SER A O 1
ATOM 762 N N . LYS A 1 99 ? 0.530 -4.224 -20.828 1.00 44.31 99 LYS A N 1
ATOM 763 C CA . LYS A 1 99 ? 0.302 -4.423 -22.265 1.00 44.31 99 LYS A CA 1
ATOM 764 C C . LYS A 1 99 ? 1.075 -3.427 -23.133 1.00 44.31 99 LYS A C 1
ATOM 766 O O . LYS A 1 99 ? 0.651 -2.283 -23.313 1.00 44.31 99 LYS A O 1
ATOM 771 N N . GLN A 1 100 ? 2.138 -3.910 -23.769 1.00 42.72 100 GLN A N 1
ATOM 772 C CA . GLN A 1 100 ? 2.598 -3.373 -25.041 1.00 42.72 100 GLN A CA 1
ATOM 773 C C . GLN A 1 100 ? 1.423 -3.510 -26.018 1.00 42.72 100 GLN A C 1
ATOM 775 O O . GLN A 1 100 ? 1.192 -4.546 -26.640 1.00 42.72 100 GLN A O 1
ATOM 780 N N . GLY A 1 101 ? 0.582 -2.478 -26.060 1.00 35.88 101 GLY A N 1
ATOM 781 C CA . GLY A 1 101 ? -0.512 -2.368 -27.002 1.00 35.88 101 GLY A CA 1
ATOM 782 C C . GLY A 1 101 ? 0.076 -2.298 -28.399 1.00 35.88 101 GLY A C 1
ATOM 783 O O . GLY A 1 101 ? 0.489 -1.234 -28.853 1.00 35.88 101 GLY A O 1
ATOM 784 N N . ASN A 1 102 ? 0.107 -3.448 -29.066 1.00 41.88 102 ASN A N 1
ATOM 785 C CA . ASN A 1 102 ? 0.2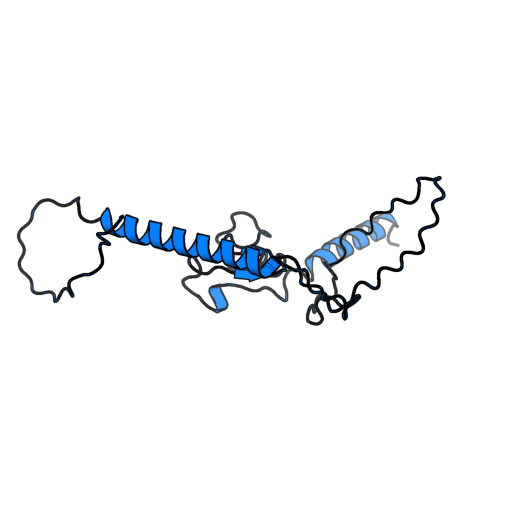00 -3.567 -30.510 1.00 41.88 102 ASN A CA 1
ATOM 786 C C . ASN A 1 102 ? -0.843 -2.647 -31.161 1.00 41.88 102 ASN A C 1
ATOM 788 O O . ASN A 1 102 ? -1.990 -3.036 -31.350 1.00 41.88 102 ASN A O 1
ATOM 792 N N . ASN A 1 103 ? -0.429 -1.440 -31.538 1.00 35.09 103 ASN A N 1
ATOM 793 C CA . ASN A 1 103 ? -1.073 -0.649 -32.581 1.00 35.09 103 ASN A CA 1
ATOM 794 C C . ASN A 1 103 ? -0.082 -0.469 -33.735 1.00 35.09 103 ASN A C 1
ATOM 796 O O . ASN A 1 103 ? 0.308 0.633 -34.115 1.00 35.09 103 ASN A O 1
ATOM 800 N N . SER A 1 104 ? 0.319 -1.595 -34.323 1.00 47.09 104 SER A N 1
ATOM 801 C CA . SER A 1 104 ? 0.818 -1.638 -35.694 1.00 47.09 104 SER A CA 1
ATOM 802 C C . SER A 1 104 ? -0.376 -1.540 -36.647 1.00 47.09 104 SER A C 1
ATOM 804 O O . SER A 1 104 ? -0.951 -2.557 -37.017 1.00 47.09 104 SER A O 1
ATOM 806 N N . ASN A 1 105 ? -0.784 -0.310 -36.974 1.00 43.09 105 ASN A N 1
ATOM 807 C CA . ASN A 1 105 ? -1.251 0.134 -38.299 1.00 43.09 105 ASN A CA 1
ATOM 808 C C . ASN A 1 105 ? -2.050 1.439 -38.186 1.00 43.09 105 ASN A C 1
ATOM 810 O O . ASN A 1 105 ? -3.271 1.439 -38.065 1.00 43.09 105 ASN A O 1
ATOM 814 N N . SER A 1 106 ? -1.366 2.566 -38.356 1.00 36.44 106 SER A N 1
ATOM 815 C CA . SER A 1 106 ? -1.947 3.667 -39.119 1.00 36.44 106 SER A CA 1
ATOM 816 C C . SER A 1 106 ? -0.828 4.316 -39.914 1.00 36.44 106 SER A C 1
ATOM 818 O O . SER A 1 106 ? 0.038 5.009 -39.382 1.00 36.44 106 SER A O 1
ATOM 820 N N . ASN A 1 107 ? -0.807 3.982 -41.199 1.00 52.72 107 ASN A N 1
ATOM 821 C CA . ASN A 1 107 ? 0.028 4.635 -42.182 1.00 52.72 107 ASN A CA 1
ATOM 822 C C . ASN A 1 107 ? -0.295 6.132 -42.223 1.00 52.72 107 ASN A C 1
ATOM 824 O O . ASN A 1 107 ? -1.460 6.520 -42.189 1.00 52.72 107 ASN A O 1
ATOM 828 N N . ASN A 1 108 ? 0.752 6.911 -42.493 1.00 54.19 108 ASN A N 1
ATOM 829 C CA . ASN A 1 108 ? 0.699 8.239 -43.097 1.00 54.19 108 ASN A CA 1
ATOM 830 C C . ASN A 1 108 ? 0.504 9.416 -42.125 1.00 54.19 108 ASN A C 1
ATOM 832 O O . ASN A 1 108 ? -0.614 9.787 -41.786 1.00 54.19 108 ASN A O 1
ATOM 836 N N . THR A 1 109 ? 1.608 10.069 -41.758 1.00 38.75 109 THR A N 1
ATOM 837 C CA . THR A 1 109 ? 1.840 11.499 -42.037 1.00 38.75 109 THR A CA 1
ATOM 838 C C . THR A 1 109 ? 3.296 11.816 -41.703 1.00 38.75 109 THR A C 1
ATOM 840 O O . THR A 1 109 ? 3.720 11.741 -40.553 1.00 38.75 109 THR A O 1
ATOM 843 N N . ASN A 1 110 ? 4.063 12.166 -42.735 1.00 60.03 110 ASN A N 1
ATOM 844 C CA . ASN A 1 110 ? 5.337 12.860 -42.603 1.00 60.03 110 ASN A CA 1
ATOM 845 C C . ASN A 1 110 ? 5.162 14.072 -41.687 1.00 60.03 110 ASN A C 1
ATOM 847 O O . ASN A 1 110 ? 4.441 14.993 -42.057 1.00 60.03 110 ASN A O 1
ATOM 851 N N . ASN A 1 111 ? 5.872 14.111 -40.563 1.00 46.72 111 ASN A N 1
ATOM 852 C CA . ASN A 1 111 ? 6.437 15.356 -40.070 1.00 46.72 111 ASN A CA 1
ATOM 853 C C . ASN A 1 111 ? 7.747 15.085 -39.337 1.00 46.72 111 ASN A C 1
ATOM 855 O O . ASN A 1 111 ? 7.838 14.358 -38.353 1.00 46.72 111 ASN A O 1
ATOM 859 N N . ASN A 1 112 ? 8.764 15.689 -39.925 1.00 57.59 112 ASN A N 1
ATOM 860 C CA . ASN A 1 112 ? 10.123 15.824 -39.472 1.00 57.59 112 ASN A CA 1
ATOM 861 C C . ASN A 1 112 ? 10.136 16.580 -38.135 1.00 57.59 112 ASN A C 1
ATOM 863 O O . ASN A 1 112 ? 10.023 17.804 -38.118 1.00 57.59 112 ASN A O 1
ATOM 867 N N . THR A 1 113 ? 10.283 15.858 -37.027 1.00 44.09 113 THR A N 1
ATOM 868 C CA . THR A 1 113 ? 10.620 16.464 -35.737 1.00 44.09 113 THR A CA 1
ATOM 869 C C . THR A 1 113 ? 11.673 15.599 -35.062 1.00 44.09 113 THR A C 1
ATOM 871 O O . THR A 1 113 ? 11.383 14.773 -34.201 1.00 44.09 113 THR A O 1
ATOM 874 N N . ASN A 1 114 ? 12.931 15.812 -35.451 1.00 49.56 114 ASN A N 1
ATOM 875 C CA . ASN A 1 114 ? 14.077 15.514 -34.596 1.00 49.56 114 ASN A CA 1
ATOM 876 C C . ASN A 1 114 ? 14.007 16.442 -33.374 1.00 49.56 114 ASN A C 1
ATOM 878 O O . ASN A 1 114 ? 14.740 17.420 -33.282 1.00 49.56 114 ASN A O 1
ATOM 882 N N . ASN A 1 115 ? 13.077 16.170 -32.461 1.00 45.47 115 ASN A N 1
ATOM 883 C CA . ASN A 1 115 ? 13.110 16.703 -31.111 1.00 45.47 115 ASN A CA 1
ATOM 884 C C . ASN A 1 115 ? 13.452 15.525 -30.207 1.00 45.47 115 ASN A C 1
ATOM 886 O O . ASN A 1 115 ? 12.592 14.909 -29.578 1.00 45.47 115 ASN A O 1
ATOM 890 N N . THR A 1 116 ? 14.734 15.162 -30.212 1.00 48.31 116 THR A N 1
ATOM 891 C CA . THR A 1 116 ? 15.342 14.401 -29.126 1.00 48.31 116 THR A CA 1
ATOM 892 C C . THR A 1 116 ? 15.227 15.263 -27.877 1.00 48.31 116 THR A C 1
ATOM 894 O O . THR A 1 116 ? 16.145 16.000 -27.521 1.00 48.31 116 THR A O 1
ATOM 897 N N . ASN A 1 117 ? 14.057 15.220 -27.243 1.00 51.88 117 ASN A N 1
ATOM 898 C CA . ASN A 1 117 ? 13.898 15.671 -25.879 1.00 51.88 117 ASN A CA 1
ATOM 899 C C . ASN A 1 117 ? 14.852 14.797 -25.065 1.00 51.88 117 ASN A C 1
ATOM 901 O O . ASN A 1 117 ? 14.540 13.643 -24.776 1.00 51.88 117 ASN A O 1
ATOM 905 N N . ASN A 1 118 ? 16.031 15.340 -24.750 1.00 55.72 118 ASN A N 1
ATOM 906 C CA . ASN A 1 118 ? 16.858 14.918 -23.627 1.00 55.72 118 ASN A CA 1
ATOM 907 C C . ASN A 1 118 ? 15.981 15.059 -22.377 1.00 55.72 118 ASN A C 1
ATOM 909 O O . ASN A 1 118 ? 16.047 16.058 -21.664 1.00 55.72 118 ASN A O 1
ATOM 913 N N . LYS A 1 119 ? 15.061 14.113 -22.168 1.00 65.94 119 LYS A N 1
ATOM 914 C CA . LYS A 1 119 ? 14.328 14.009 -20.920 1.00 65.94 119 LYS A CA 1
ATOM 915 C C . LYS A 1 119 ? 15.374 13.500 -19.946 1.00 65.94 119 LYS A C 1
ATOM 917 O O . LYS A 1 119 ? 15.792 12.349 -20.049 1.00 65.94 119 LYS A O 1
ATOM 922 N N . ASP A 1 120 ? 15.884 14.421 -19.134 1.00 76.25 120 ASP A N 1
ATOM 923 C CA . ASP A 1 120 ? 16.837 14.116 -18.079 1.00 76.25 120 ASP A CA 1
ATOM 924 C C . ASP A 1 120 ? 16.297 12.899 -17.308 1.00 76.25 120 ASP A C 1
ATOM 926 O O . ASP A 1 120 ? 15.194 12.992 -16.761 1.00 76.25 120 ASP A O 1
ATOM 930 N N . PRO A 1 121 ? 17.000 11.751 -17.318 1.00 76.00 121 PRO A N 1
ATOM 931 C CA . PRO A 1 121 ? 16.524 10.540 -16.660 1.00 76.00 121 PRO A CA 1
ATOM 932 C C . PRO A 1 121 ? 16.430 10.700 -15.137 1.00 76.00 121 PRO A C 1
ATOM 934 O O . PRO A 1 121 ? 15.868 9.836 -14.473 1.00 76.00 121 PRO A O 1
ATOM 937 N N . TYR A 1 122 ? 16.954 11.799 -14.588 1.00 80.19 122 TYR A N 1
ATOM 938 C CA . TYR A 1 122 ? 16.842 12.180 -13.184 1.00 80.19 122 TYR A CA 1
ATOM 939 C C . TYR A 1 1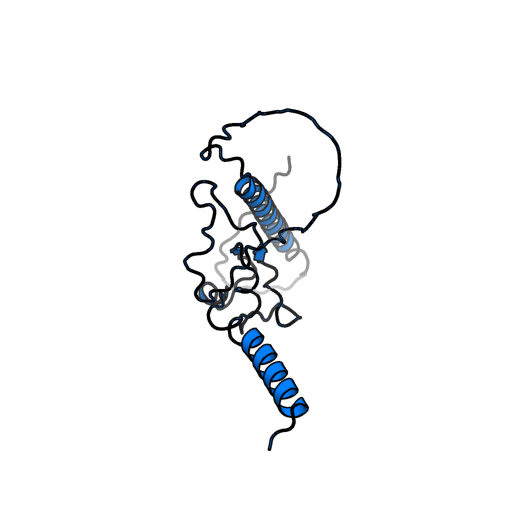22 ? 15.664 13.128 -12.901 1.00 80.19 122 TYR A C 1
ATOM 941 O O . TYR A 1 122 ? 15.461 13.525 -11.754 1.00 80.19 122 TYR A O 1
ATOM 949 N N . ASN A 1 123 ? 14.882 13.507 -13.919 1.00 81.69 123 ASN A N 1
ATOM 950 C CA . ASN A 1 123 ? 13.694 14.338 -13.746 1.00 81.69 123 ASN A CA 1
ATOM 951 C C . ASN A 1 123 ? 12.521 13.500 -13.217 1.00 81.69 123 ASN A C 1
ATOM 953 O O . ASN A 1 123 ? 11.715 12.963 -13.981 1.00 81.69 123 ASN A O 1
ATOM 957 N N . GLU A 1 124 ? 12.457 13.400 -11.892 1.00 82.50 124 GLU A N 1
ATOM 958 C CA . GLU A 1 124 ? 11.414 12.711 -11.140 1.00 82.50 124 GLU A CA 1
ATOM 959 C C . GLU A 1 124 ? 10.091 13.493 -11.194 1.00 82.50 124 GLU A C 1
ATOM 961 O O . GLU A 1 124 ? 9.981 14.593 -10.653 1.00 82.50 124 GLU A O 1
ATOM 966 N N . GLN A 1 125 ? 9.078 12.922 -11.848 1.00 87.00 125 GLN A N 1
ATOM 967 C CA . GLN A 1 125 ? 7.720 13.488 -11.938 1.00 87.00 125 GLN A CA 1
ATOM 968 C C . GLN A 1 125 ? 6.686 12.631 -11.196 1.00 87.00 125 GLN A C 1
ATOM 970 O O . GLN A 1 125 ? 5.485 12.829 -11.366 1.00 87.00 125 GLN A O 1
ATOM 975 N N . ASP A 1 126 ? 7.134 11.632 -10.433 1.00 89.56 126 ASP A N 1
ATOM 976 C CA . ASP A 1 126 ? 6.236 10.729 -9.730 1.00 89.56 126 ASP A CA 1
ATOM 977 C C . ASP A 1 126 ? 5.628 11.413 -8.493 1.00 89.56 126 ASP A C 1
ATOM 979 O O . ASP A 1 126 ? 6.320 11.736 -7.528 1.00 89.56 126 ASP A O 1
ATOM 983 N N . GLU A 1 127 ? 4.314 11.634 -8.525 1.00 94.94 127 GLU A N 1
ATOM 984 C CA . GLU A 1 127 ? 3.547 12.253 -7.438 1.00 94.94 127 GLU A CA 1
ATOM 985 C C . GLU A 1 127 ? 2.832 11.223 -6.543 1.00 94.94 127 GLU A C 1
ATOM 987 O O . GLU A 1 127 ? 2.079 11.609 -5.648 1.00 94.94 127 GLU A O 1
ATOM 992 N N . GLN A 1 128 ? 3.064 9.915 -6.731 1.00 95.12 128 GLN A N 1
ATOM 993 C CA . GLN A 1 128 ? 2.338 8.844 -6.029 1.00 95.12 128 GLN A CA 1
ATOM 994 C C . GLN A 1 128 ? 2.350 9.033 -4.509 1.00 95.12 128 GLN A C 1
ATOM 996 O O . GLN A 1 128 ? 1.317 8.883 -3.863 1.00 95.12 128 GLN A O 1
ATOM 1001 N N . LEU A 1 129 ? 3.497 9.397 -3.926 1.00 95.38 129 LEU A N 1
ATOM 1002 C CA . LEU A 1 129 ? 3.615 9.591 -2.478 1.00 95.38 129 LEU A CA 1
ATOM 1003 C C . LEU A 1 129 ? 2.813 10.793 -1.962 1.00 95.38 129 LEU A C 1
ATOM 1005 O O . LEU A 1 129 ? 2.375 10.769 -0.812 1.00 95.38 129 LEU A O 1
ATOM 1009 N N . LEU A 1 130 ? 2.594 11.819 -2.790 1.00 96.94 130 LEU A N 1
ATOM 1010 C CA . LEU A 1 130 ? 1.742 12.953 -2.428 1.00 96.94 130 LEU A CA 1
ATOM 1011 C C . LEU A 1 130 ? 0.283 12.498 -2.330 1.00 96.94 130 LEU A C 1
ATOM 1013 O O . LEU A 1 130 ? -0.377 12.776 -1.333 1.00 96.94 130 LEU A O 1
ATOM 1017 N N . TRP A 1 131 ? -0.186 11.707 -3.297 1.00 96.62 131 TRP A N 1
ATOM 1018 C CA . TRP A 1 131 ? -1.537 11.141 -3.257 1.00 96.62 131 TRP A CA 1
ATOM 1019 C C . TRP A 1 131 ? -1.710 10.141 -2.112 1.00 96.62 131 TRP A C 1
ATOM 1021 O O . TRP A 1 131 ? -2.702 10.199 -1.388 1.00 96.62 131 TRP A O 1
ATOM 1031 N N . THR A 1 132 ? -0.732 9.256 -1.897 1.00 97.12 132 THR A N 1
ATOM 1032 C CA . THR A 1 132 ? -0.750 8.302 -0.779 1.00 97.12 132 THR A CA 1
ATOM 1033 C C . THR A 1 132 ? -0.831 9.031 0.559 1.00 97.12 132 THR A C 1
ATOM 1035 O O . THR A 1 132 ? -1.613 8.633 1.421 1.00 97.12 132 THR A O 1
ATOM 1038 N N . ARG A 1 133 ? -0.074 10.123 0.734 1.00 97.56 133 ARG A N 1
ATOM 1039 C CA . ARG A 1 133 ? -0.159 10.961 1.934 1.00 97.56 133 ARG A CA 1
ATOM 1040 C C . ARG A 1 133 ? -1.575 11.493 2.134 1.00 97.56 133 ARG A C 1
ATOM 1042 O O . ARG A 1 133 ? -2.117 11.323 3.221 1.00 97.56 133 ARG A O 1
ATOM 1049 N N . ASP A 1 134 ? -2.168 12.105 1.113 1.00 98.00 134 ASP A N 1
ATOM 1050 C CA . ASP A 1 134 ? -3.497 12.711 1.231 1.00 98.00 134 ASP A CA 1
ATOM 1051 C C . ASP A 1 134 ? -4.570 11.673 1.597 1.00 98.00 134 ASP A C 1
ATOM 1053 O O . ASP A 1 134 ? -5.478 11.966 2.378 1.00 98.00 134 ASP A O 1
ATOM 1057 N N . ILE A 1 135 ? -4.460 10.449 1.070 1.00 96.25 135 ILE A N 1
ATOM 1058 C CA . ILE A 1 135 ? -5.356 9.334 1.405 1.00 96.25 135 ILE A CA 1
ATOM 1059 C C . ILE A 1 135 ? -5.164 8.905 2.864 1.00 96.25 135 ILE A C 1
ATOM 1061 O O . ILE A 1 135 ? -6.142 8.772 3.601 1.00 96.25 135 ILE A O 1
ATOM 1065 N N . VAL A 1 136 ? -3.920 8.716 3.306 1.00 96.50 136 VAL A N 1
ATOM 1066 C CA . VAL A 1 136 ? -3.619 8.311 4.688 1.00 96.50 136 VAL A CA 1
ATOM 1067 C C . VAL A 1 136 ? -4.051 9.390 5.687 1.00 96.50 136 VAL A C 1
ATOM 1069 O O . VAL A 1 136 ? -4.644 9.061 6.717 1.00 96.50 136 VAL A O 1
ATOM 1072 N N . ASP A 1 137 ? -3.837 10.669 5.367 1.00 97.88 137 ASP A N 1
ATOM 1073 C CA . ASP A 1 137 ? -4.283 11.802 6.183 1.00 97.88 137 ASP A CA 1
ATOM 1074 C C . ASP A 1 137 ? -5.818 11.809 6.318 1.00 97.88 137 ASP A C 1
ATOM 1076 O O . ASP A 1 137 ? -6.344 11.967 7.426 1.00 97.88 137 ASP A O 1
ATOM 1080 N N . GLN A 1 138 ? -6.551 11.569 5.225 1.00 96.44 138 GLN A N 1
ATOM 1081 C CA . GLN A 1 138 ? -8.015 11.456 5.244 1.00 96.44 138 GLN A CA 1
ATOM 1082 C C . GLN A 1 138 ? -8.499 10.261 6.071 1.00 96.44 138 GLN A C 1
ATOM 1084 O O . GLN A 1 138 ? -9.386 10.428 6.912 1.00 96.44 138 GLN A O 1
ATOM 1089 N N . LEU A 1 139 ? -7.908 9.077 5.881 1.00 94.75 139 LEU A N 1
ATOM 1090 C CA . LEU A 1 139 ? -8.251 7.875 6.649 1.00 94.75 139 LEU A CA 1
ATOM 1091 C C . LEU A 1 139 ? -8.034 8.096 8.148 1.00 94.75 139 LEU A C 1
ATOM 1093 O O . LEU A 1 139 ? -8.909 7.792 8.960 1.00 94.75 139 LEU A O 1
ATOM 1097 N N . HIS A 1 140 ? -6.899 8.691 8.517 1.00 95.56 140 HIS A N 1
ATOM 1098 C CA . HIS A 1 140 ? -6.582 9.022 9.900 1.00 95.56 140 HIS A CA 1
ATOM 1099 C C . HIS A 1 140 ? -7.618 9.983 10.503 1.00 95.56 140 HIS A C 1
ATOM 1101 O O . HIS A 1 140 ? -8.155 9.731 11.585 1.00 95.56 140 HIS A O 1
ATOM 1107 N N . GLN A 1 141 ? -7.942 11.072 9.799 1.00 96.00 141 GLN A N 1
ATOM 1108 C CA . GLN A 1 141 ? -8.935 12.044 10.261 1.00 96.00 141 GLN A CA 1
ATOM 1109 C C . GLN A 1 141 ? -10.323 11.417 10.425 1.00 96.00 141 GLN A C 1
ATOM 1111 O O . GLN A 1 141 ? -10.962 11.616 11.461 1.00 96.00 141 GLN A O 1
ATOM 1116 N N . GLN A 1 142 ? -10.780 10.637 9.442 1.00 93.56 142 GLN A N 1
ATOM 1117 C CA . GLN A 1 142 ? -12.075 9.958 9.494 1.00 93.56 142 GLN A CA 1
ATOM 1118 C C . GLN A 1 142 ? -12.144 8.971 10.659 1.00 93.56 142 GLN A C 1
ATOM 1120 O O . GLN A 1 142 ? -13.106 9.002 11.432 1.00 93.56 142 GLN A O 1
ATOM 1125 N N . TYR A 1 143 ? -11.110 8.144 10.834 1.00 93.12 143 TYR A N 1
ATOM 1126 C CA . TYR A 1 143 ? -11.041 7.182 11.929 1.00 93.12 143 TYR A CA 1
ATOM 1127 C C . TYR A 1 143 ? -11.206 7.874 13.287 1.00 93.12 143 TYR A C 1
ATOM 1129 O O . TYR A 1 143 ? -12.099 7.522 14.062 1.00 93.12 143 TYR A O 1
ATOM 1137 N N . TYR A 1 144 ? -10.411 8.914 13.561 1.00 92.12 144 TYR A N 1
ATOM 1138 C CA . TYR A 1 144 ? -10.478 9.616 14.845 1.00 92.12 144 TYR A CA 1
ATOM 1139 C C . TYR A 1 144 ? -11.753 10.443 15.017 1.00 92.12 144 TYR A C 1
ATOM 1141 O O . TYR A 1 144 ? -12.278 10.526 16.131 1.00 92.12 144 TYR A O 1
ATOM 1149 N N . TYR A 1 145 ? -12.304 11.007 13.9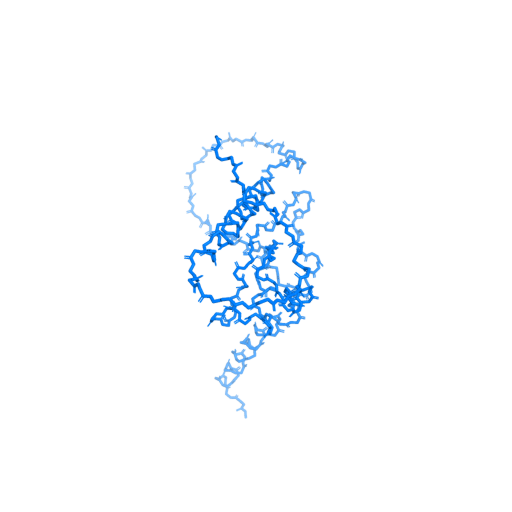40 1.00 93.75 145 TYR A N 1
ATOM 1150 C CA . TYR A 1 145 ? -13.605 11.671 13.983 1.00 93.75 145 TYR A CA 1
ATOM 1151 C C . TYR A 1 145 ? -14.707 10.701 14.428 1.00 93.75 145 TYR A C 1
ATOM 1153 O O . TYR A 1 145 ? -15.470 10.996 15.352 1.00 93.75 145 TYR A O 1
ATOM 1161 N N . HIS A 1 146 ? -14.780 9.515 13.821 1.00 89.94 146 HIS A N 1
ATOM 11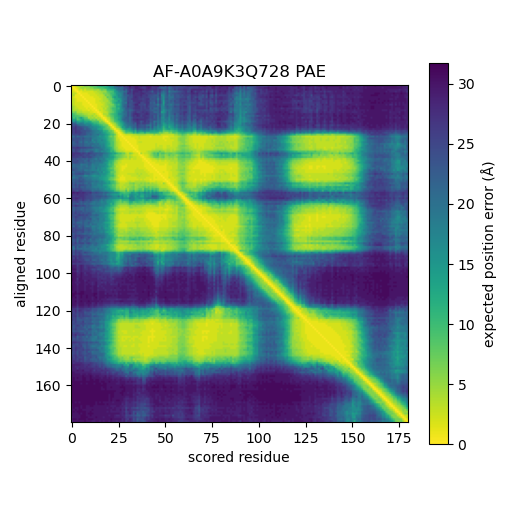62 C CA . HIS A 1 146 ? -15.774 8.509 14.187 1.00 89.94 146 HIS A CA 1
ATOM 1163 C C . HIS A 1 146 ? -15.531 7.932 15.582 1.00 89.94 146 HIS A C 1
ATOM 1165 O O . HIS A 1 146 ? -16.481 7.825 16.362 1.00 89.94 146 HIS A O 1
ATOM 1171 N N . TYR A 1 147 ? -14.280 7.629 15.927 1.00 88.25 147 TYR A N 1
ATOM 1172 C CA . TYR A 1 147 ? -13.905 7.100 17.237 1.00 88.2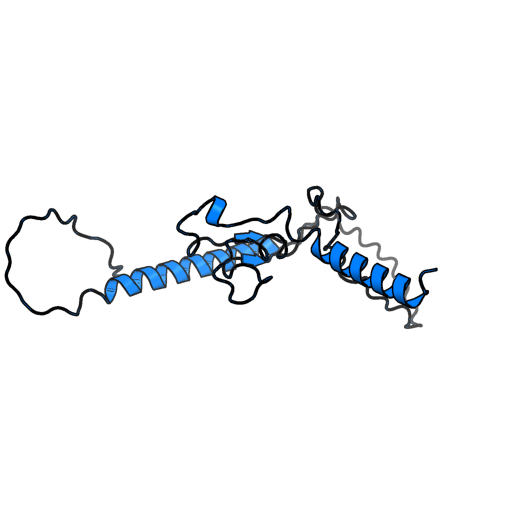5 147 TYR A CA 1
ATOM 1173 C C . TYR A 1 147 ? -14.331 8.037 18.381 1.00 88.25 147 TYR A C 1
ATOM 1175 O O . TYR A 1 147 ? -14.997 7.611 19.329 1.00 88.25 147 TYR A O 1
ATOM 1183 N N . ASN A 1 148 ? -14.043 9.336 18.256 1.00 86.38 148 ASN A N 1
ATOM 1184 C CA . ASN A 1 148 ? -14.408 10.338 19.261 1.00 86.38 148 ASN A CA 1
ATOM 1185 C C . ASN A 1 148 ? -15.933 10.529 19.374 1.00 86.38 148 ASN A C 1
ATOM 1187 O O . ASN A 1 148 ? -16.470 10.708 20.471 1.00 86.38 148 ASN A O 1
ATOM 1191 N N . ASN A 1 149 ? -16.657 10.439 18.256 1.00 82.31 149 ASN A N 1
ATOM 1192 C CA . ASN A 1 149 ? -18.112 10.595 18.234 1.00 82.31 149 ASN A CA 1
ATOM 1193 C C . ASN A 1 149 ? -18.873 9.372 18.773 1.00 82.31 149 ASN A C 1
ATOM 1195 O O . ASN A 1 149 ? -19.970 9.522 19.317 1.00 82.31 149 ASN A O 1
ATOM 1199 N N . GLN A 1 150 ? -18.318 8.163 18.652 1.00 71.19 150 GLN A N 1
ATOM 1200 C CA . GLN A 1 150 ? -18.919 6.949 19.217 1.00 71.19 150 GLN A CA 1
ATOM 1201 C C . GLN A 1 150 ? -18.838 6.928 20.753 1.00 71.19 150 GLN A C 1
ATOM 1203 O O . GLN A 1 150 ? -19.820 6.576 21.406 1.00 71.19 150 GLN A O 1
ATOM 1208 N N . GLN A 1 151 ? -17.732 7.407 21.334 1.00 60.28 151 GLN A N 1
ATOM 1209 C CA . GLN A 1 151 ? -17.547 7.543 22.790 1.00 60.28 151 GLN A CA 1
ATOM 1210 C C . GLN A 1 151 ? -18.582 8.484 23.445 1.00 60.28 151 GLN A C 1
ATOM 1212 O O . GLN A 1 151 ? -18.949 8.310 24.606 1.00 60.28 151 GLN A O 1
ATOM 1217 N N . CYS A 1 152 ? -19.101 9.467 22.700 1.00 55.12 152 CYS A N 1
ATOM 1218 C CA . CYS A 1 152 ? -20.071 10.439 23.213 1.00 55.12 152 CYS A CA 1
ATOM 1219 C C . CYS A 1 152 ? -21.520 9.917 23.268 1.00 55.12 152 CYS A C 1
ATOM 1221 O O . CYS A 1 152 ? -22.352 10.506 23.956 1.00 55.12 152 CYS A O 1
ATOM 1223 N N . LYS A 1 153 ? -21.853 8.830 22.556 1.00 55.06 153 LYS A N 1
ATOM 1224 C CA . LYS A 1 153 ? -23.232 8.304 22.478 1.00 55.06 153 LYS A CA 1
ATOM 1225 C C . LYS A 1 153 ? -23.573 7.296 23.578 1.00 55.06 153 LYS A C 1
ATOM 1227 O O . LYS A 1 153 ? -24.748 7.059 23.839 1.00 55.06 153 LYS A O 1
ATOM 1232 N N . THR A 1 154 ? -22.583 6.721 24.254 1.00 54.78 154 THR A N 1
ATOM 1233 C CA . THR A 1 154 ? -22.800 5.682 25.277 1.00 54.78 154 THR A CA 1
ATOM 1234 C C . THR A 1 154 ? -23.142 6.225 26.672 1.00 54.78 154 THR A C 1
ATOM 1236 O O . THR A 1 154 ? -23.370 5.441 27.589 1.00 54.78 154 THR A O 1
ATOM 1239 N N . THR A 1 155 ? -23.205 7.546 26.868 1.00 55.38 155 THR A N 1
ATOM 1240 C CA . THR A 1 155 ? -23.408 8.184 28.187 1.00 55.38 155 THR A CA 1
ATOM 1241 C C . THR A 1 155 ? -24.830 8.672 28.481 1.00 55.38 155 THR A C 1
ATOM 1243 O O . THR A 1 155 ? -25.065 9.173 29.578 1.00 55.38 155 THR A O 1
ATOM 1246 N N . THR A 1 156 ? -25.802 8.510 27.577 1.00 51.28 156 THR A N 1
ATOM 1247 C CA . THR A 1 156 ? -27.161 9.072 27.763 1.00 51.28 156 THR A CA 1
ATOM 1248 C C . THR A 1 156 ? -28.279 8.055 28.024 1.00 51.28 156 THR A C 1
ATOM 1250 O O . THR A 1 156 ? -29.440 8.448 28.115 1.00 51.28 156 THR A O 1
ATOM 1253 N N . GLY A 1 157 ? -27.974 6.771 28.244 1.00 52.25 157 GLY A N 1
ATOM 1254 C CA . GLY A 1 157 ? -28.985 5.749 28.553 1.00 52.25 157 GLY A CA 1
ATOM 1255 C C . GLY A 1 157 ? -28.719 4.988 29.852 1.00 52.25 157 GLY A C 1
ATOM 1256 O O . GLY A 1 157 ? -28.047 3.965 29.825 1.00 52.25 157 GLY A O 1
ATOM 1257 N N . GLY A 1 158 ? -29.268 5.446 30.985 1.00 41.47 158 GLY A N 1
ATOM 1258 C CA . GLY A 1 158 ? -29.244 4.671 32.234 1.00 41.47 158 GLY A CA 1
ATOM 1259 C C . GLY A 1 158 ? -29.723 5.419 33.480 1.00 41.47 158 GLY A C 1
ATOM 1260 O O . GLY A 1 158 ? -28.918 5.913 34.263 1.00 41.47 158 GLY A O 1
ATOM 1261 N N . HIS A 1 159 ? -31.042 5.482 33.672 1.00 48.41 159 HIS A N 1
ATOM 1262 C CA . HIS A 1 159 ? -31.692 5.860 34.931 1.00 48.41 159 HIS A CA 1
ATOM 1263 C C . HIS A 1 159 ? -31.341 4.885 36.079 1.00 48.41 159 HIS A C 1
ATOM 1265 O O . HIS A 1 159 ? -31.461 3.676 35.924 1.00 48.41 159 HIS A O 1
ATOM 1271 N N . GLY A 1 160 ? -30.988 5.448 37.241 1.00 46.38 160 GLY A N 1
ATOM 1272 C CA . GLY A 1 160 ? -31.334 4.984 38.593 1.00 46.38 160 GLY A CA 1
ATOM 1273 C C . GLY A 1 160 ? -31.029 3.544 39.033 1.00 46.38 160 GLY A C 1
ATOM 1274 O O . GLY A 1 160 ? -31.870 2.662 38.902 1.00 46.38 160 GLY A O 1
ATOM 1275 N N . SER A 1 161 ? -29.948 3.362 39.801 1.00 39.47 161 SER A N 1
ATOM 1276 C CA . SER A 1 161 ? -30.056 2.692 41.108 1.00 39.47 161 SER A CA 1
ATOM 1277 C C . SER A 1 161 ? -28.823 2.896 41.989 1.00 39.47 161 SER A C 1
ATOM 1279 O O . SER A 1 161 ? -27.679 2.718 41.578 1.00 39.47 161 SER A O 1
ATOM 1281 N N . SER A 1 162 ? -29.118 3.300 43.222 1.00 47.94 162 SER A N 1
ATOM 1282 C CA . SER A 1 162 ? -28.243 3.434 44.385 1.00 47.94 162 SER A CA 1
ATOM 1283 C C . SER A 1 162 ? -27.397 2.177 44.628 1.00 47.94 162 SER A C 1
ATOM 1285 O O . SER A 1 162 ? -27.919 1.065 44.624 1.00 47.94 162 SER A O 1
ATOM 1287 N N . GLY A 1 163 ? -26.095 2.346 44.882 1.00 38.62 163 GLY A N 1
ATOM 1288 C CA . GLY A 1 163 ? -25.212 1.225 45.206 1.00 38.62 163 GLY A CA 1
ATOM 1289 C C . GLY A 1 163 ? -23.752 1.620 45.390 1.00 38.62 163 GLY A C 1
ATOM 1290 O O . GLY A 1 163 ? -22.933 1.474 44.491 1.00 38.62 163 GLY A O 1
ATOM 1291 N N . ASN A 1 164 ? -23.438 2.112 46.583 1.00 49.59 164 ASN A N 1
ATOM 1292 C CA . ASN A 1 164 ? -22.107 2.448 47.077 1.00 49.59 164 ASN A CA 1
ATOM 1293 C C . ASN A 1 164 ? -21.081 1.309 46.854 1.00 49.59 164 ASN A C 1
ATOM 1295 O O . ASN A 1 164 ? -21.290 0.195 47.342 1.00 49.59 164 ASN A O 1
ATOM 1299 N N . ARG A 1 165 ? -19.961 1.586 46.167 1.00 44.09 165 ARG A N 1
ATOM 1300 C CA . ARG A 1 165 ? -18.675 0.885 46.358 1.00 44.09 165 ARG A CA 1
ATOM 1301 C C . ARG A 1 165 ? -17.529 1.603 45.639 1.00 44.09 165 ARG A C 1
ATOM 1303 O O . ARG A 1 165 ? -17.545 1.773 44.423 1.00 44.09 165 ARG A O 1
ATOM 1310 N N . ASN A 1 166 ? -16.517 1.970 46.425 1.00 50.53 166 ASN A N 1
ATOM 1311 C CA . ASN A 1 166 ? -15.207 2.454 45.996 1.00 50.53 166 ASN A CA 1
ATOM 1312 C C . ASN A 1 166 ? -14.664 1.666 44.793 1.00 50.53 166 ASN A C 1
ATOM 1314 O O . ASN A 1 166 ? -14.176 0.546 44.932 1.00 50.53 166 ASN A O 1
ATOM 1318 N N . ARG A 1 167 ? -14.676 2.291 43.618 1.00 45.28 167 ARG A N 1
ATOM 1319 C CA . ARG A 1 167 ? -13.730 1.996 42.544 1.00 45.28 167 ARG A CA 1
ATOM 1320 C C . ARG A 1 167 ? -13.081 3.313 42.168 1.00 45.28 167 ARG A C 1
ATOM 1322 O O . ARG A 1 167 ? -13.774 4.241 41.762 1.00 45.28 167 ARG A O 1
ATOM 1329 N N . ARG A 1 168 ? -11.754 3.377 42.311 1.00 46.78 168 ARG A N 1
ATOM 1330 C CA . ARG A 1 168 ? -10.916 4.384 41.655 1.00 46.78 168 ARG A CA 1
ATOM 1331 C C . ARG A 1 168 ? -11.220 4.325 40.159 1.00 46.78 168 ARG A C 1
ATOM 1333 O O . ARG A 1 168 ? -10.690 3.483 39.445 1.00 46.78 168 ARG A O 1
ATOM 1340 N N . ARG A 1 169 ? -12.135 5.184 39.720 1.00 41.81 169 ARG A N 1
ATOM 1341 C CA . ARG A 1 169 ? -12.254 5.617 38.337 1.00 41.81 169 ARG A CA 1
ATOM 1342 C C . ARG A 1 169 ? -11.237 6.736 38.181 1.00 41.81 169 ARG A C 1
ATOM 1344 O O . ARG A 1 169 ? -11.366 7.775 38.820 1.00 41.81 169 ARG A O 1
ATOM 1351 N N . THR A 1 170 ? -10.215 6.501 37.378 1.00 41.81 170 THR A N 1
ATOM 1352 C CA . THR A 1 170 ? -9.537 7.585 36.670 1.00 41.81 170 THR A CA 1
ATOM 1353 C C . THR A 1 170 ? -10.605 8.317 35.850 1.00 41.81 170 THR A C 1
ATOM 1355 O O . THR A 1 170 ? -11.341 7.690 35.089 1.00 41.81 170 THR A O 1
ATOM 1358 N N . VAL A 1 171 ? -10.772 9.612 36.108 1.00 48.06 171 VAL A N 1
ATOM 1359 C CA . VAL A 1 171 ? -11.716 10.521 35.429 1.00 48.06 171 VAL A CA 1
ATOM 1360 C C . VAL A 1 171 ? -10.919 11.311 34.352 1.00 48.06 171 VAL A C 1
ATOM 1362 O O . VAL A 1 171 ? -9.693 11.208 34.339 1.00 48.06 171 VAL A O 1
ATOM 1365 N N . PRO A 1 172 ? -11.564 12.026 33.413 1.00 57.28 172 PRO A N 1
ATOM 1366 C CA . PRO A 1 172 ? -11.697 11.592 32.019 1.00 57.28 172 PRO A CA 1
ATOM 1367 C C . PRO A 1 172 ? -11.594 12.775 31.026 1.00 57.28 172 PRO A C 1
ATOM 1369 O O . PRO A 1 172 ? -12.446 13.654 31.009 1.00 57.28 172 PRO A O 1
ATOM 1372 N N . GLU A 1 173 ? -10.626 12.810 30.129 1.00 40.69 173 GLU A N 1
ATOM 1373 C CA . GLU A 1 173 ? -10.571 13.857 29.095 1.00 40.69 173 GLU A CA 1
ATOM 1374 C C . GLU A 1 173 ? -10.229 13.143 27.783 1.00 40.69 173 GLU A C 1
ATOM 1376 O O . GLU A 1 173 ? -9.348 12.295 27.761 1.00 40.69 173 GLU A O 1
ATOM 1381 N N . ILE A 1 174 ? -10.931 13.330 26.667 1.00 43.06 174 ILE A N 1
ATOM 1382 C CA . ILE A 1 174 ? -11.315 14.602 26.065 1.00 43.06 174 ILE A CA 1
ATOM 1383 C C . ILE A 1 174 ? -12.645 14.410 25.316 1.00 43.06 174 ILE A C 1
ATOM 1385 O O . ILE A 1 174 ? -12.733 13.650 24.356 1.00 43.06 174 ILE A O 1
ATOM 1389 N N . CYS A 1 175 ? -13.677 15.145 25.723 1.00 40.78 175 CYS A N 1
ATOM 1390 C CA . CYS A 1 175 ? -14.752 15.520 24.813 1.00 40.78 175 CYS A CA 1
ATOM 1391 C C . CYS A 1 175 ? -14.306 16.853 24.208 1.00 40.78 175 CYS A C 1
ATOM 1393 O O . CYS A 1 175 ? -14.282 17.863 24.915 1.00 40.78 175 CYS A O 1
ATOM 1395 N N . CYS A 1 176 ? -13.849 16.842 22.952 1.00 40.38 176 CYS A N 1
ATOM 1396 C CA . CYS A 1 176 ? -13.406 18.038 22.239 1.00 40.38 176 CYS A CA 1
ATOM 1397 C C . CYS A 1 176 ? -14.574 19.027 22.114 1.00 40.38 176 CYS A C 1
ATOM 1399 O O . CYS A 1 176 ? -15.304 19.040 21.127 1.00 40.38 176 CYS A O 1
ATOM 1401 N N . ARG A 1 177 ? -14.737 19.902 23.107 1.00 45.16 177 ARG A N 1
ATOM 1402 C CA . ARG A 1 177 ? -15.301 21.229 22.878 1.00 45.16 177 ARG A CA 1
ATOM 1403 C C . ARG A 1 177 ? -14.222 22.037 22.179 1.00 45.16 177 ARG A C 1
ATOM 1405 O O . ARG A 1 177 ? -13.272 22.451 22.831 1.00 45.16 177 ARG A O 1
ATOM 1412 N N . ASN A 1 178 ? -14.347 22.151 20.861 1.00 38.44 178 ASN A N 1
ATOM 1413 C CA . ASN A 1 178 ? -14.155 23.374 20.076 1.00 38.44 178 ASN A CA 1
ATOM 1414 C C . ASN A 1 178 ? -14.193 23.002 18.589 1.00 38.44 178 ASN A C 1
ATOM 1416 O O . ASN A 1 178 ? -13.163 22.798 17.957 1.00 38.44 178 ASN A O 1
ATOM 1420 N N . CYS A 1 179 ? -15.406 22.914 18.043 1.00 40.22 179 CYS A N 1
ATOM 1421 C CA . CYS A 1 179 ? -15.621 23.295 16.654 1.00 40.22 179 CYS A CA 1
ATOM 1422 C C . CYS A 1 179 ? -15.759 24.820 16.659 1.00 40.22 179 CYS A C 1
ATOM 1424 O O . CYS A 1 179 ? -16.759 25.340 17.161 1.00 40.22 179 CYS A O 1
ATOM 1426 N N . ALA A 1 180 ? -14.724 25.501 16.182 1.00 38.09 180 ALA A N 1
ATOM 1427 C CA . ALA A 1 180 ? -14.781 26.867 15.686 1.00 38.09 180 ALA A CA 1
ATOM 1428 C C . ALA A 1 180 ? -14.309 26.823 14.233 1.00 38.09 180 ALA A C 1
ATOM 1430 O O . ALA A 1 180 ? -13.341 26.069 13.979 1.00 38.09 180 ALA A O 1
#

Foldseek 3Di:
DDDPVNVVVVVVVVVVVLVVPQLPPQADDPCVVVVPDDPLDAAEDQDQSNAQQPPPLPVDPDRRGGRPRYDHFHQDDQQVPPVDGPPPRPSPDPPVPPDPPPPPDDDDDDDDDPPPPPPPSPPDPDCRVVVVVVVVVVSVVVVVVVVLVVVVPVPPDDDDDDDDDDDPDPDDDDPDPDDD

Radius of gyration: 27.46 Å; Cα contacts (8 Å, |Δi|>4): 92; chains: 1; bounding box: 49×72×90 Å

Organism: NCBI:txid303405

InterPro domains:
  IPR039189 CTD phosphatase Fcp1 [PTHR23081] (20-150)

Mean predicted aligned error: 17.42 Å

Secondary structure (DSSP, 8-state):
---HHHHHHHHHHHHHHHHHSSTTSS---GGGT-TT--TT--EEES-SHHHHT-TT--S-SSTTPPPTTEEE-PPP--GGGTT---TT-TT---TT------------------------TT-----HHHHHHHHHHHHHHHHHHHHHHHHTTTTS------------------------

pLDDT: mean 70.14, std 20.04, range [35.09, 98.0]